Protein AF-A0A7Y6GIK3-F1 (afdb_monomer)

Mean predicted aligned error: 15.33 Å

Solvent-accessible surface area (backbone atoms only — not comparable to full-atom values): 17879 Å² total; per-residue (Å²): 143,80,85,82,78,78,70,74,62,80,59,57,52,50,46,54,11,21,39,30,38,6,26,45,79,51,53,82,62,44,78,74,44,52,81,77,44,61,48,72,55,52,36,54,55,32,51,54,52,36,60,54,47,66,47,48,61,58,54,26,52,76,68,73,65,64,42,72,70,56,53,22,52,40,32,23,52,43,33,30,31,47,52,55,33,51,57,30,43,68,67,43,47,66,59,45,51,72,74,43,51,68,59,53,54,52,51,50,52,50,50,52,50,52,48,56,57,53,58,68,71,48,80,80,68,88,66,80,78,69,72,88,85,70,49,70,66,55,52,53,48,48,55,50,49,48,36,71,67,36,68,66,52,35,50,65,53,46,53,57,52,54,48,48,52,55,47,53,52,51,26,53,50,49,37,51,49,34,33,74,75,56,31,64,23,44,29,52,34,52,27,42,39,45,25,16,51,14,35,37,45,39,40,66,40,90,46,73,75,62,24,46,58,22,51,52,43,28,52,37,20,54,50,30,48,67,50,52,51,57,52,52,48,65,61,46,46,57,78,93,48,39,67,63,52,50,51,67,64,43,40,60,57,54,26,42,51,5,51,50,33,37,57,39,34,53,45,34,73,75,76,39,67,42,60,28,31,46,54,50,15,54,51,36,39,51,49,30,64,60,45,44,75,70,38,31,47,69,54,51,53,51,43,38,51,53,32,52,60,59,69,71,52,77,83,86,71,77,78,75,72,79,76,89,73,85,88,88,81,90,134

pLDDT: mean 72.01, std 15.36, range [34.97, 92.88]

Radius of gyration: 26.83 Å; Cα contacts (8 Å, |Δi|>4): 258; chains: 1; bounding box: 87×70×63 Å

Structure (mmCIF, N/CA/C/O backbone):
data_AF-A0A7Y6GIK3-F1
#
_entry.id   AF-A0A7Y6GIK3-F1
#
loop_
_atom_site.group_PDB
_atom_site.id
_atom_site.type_symbol
_atom_site.label_atom_id
_atom_site.label_alt_id
_atom_site.label_comp_id
_atom_site.label_asym_id
_atom_site.label_entity_id
_atom_site.label_seq_id
_atom_site.pdbx_PDB_ins_code
_atom_site.Cartn_x
_atom_site.Cartn_y
_atom_site.Cartn_z
_atom_site.occupancy
_atom_site.B_iso_or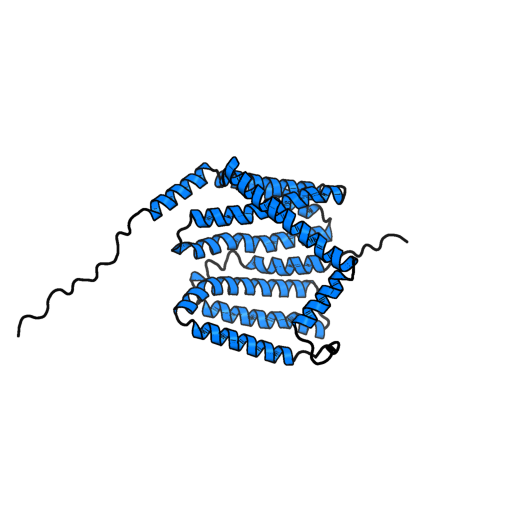_equiv
_atom_site.auth_seq_id
_atom_site.auth_comp_id
_atom_site.auth_asym_id
_atom_site.auth_atom_id
_atom_site.pdbx_PDB_model_num
ATOM 1 N N . MET A 1 1 ? 33.227 15.508 -19.101 1.00 40.00 1 MET A N 1
ATOM 2 C CA . MET A 1 1 ? 32.051 14.838 -19.698 1.00 40.00 1 MET A CA 1
ATOM 3 C C . MET A 1 1 ? 31.133 14.416 -18.569 1.00 40.00 1 MET A C 1
ATOM 5 O O . MET A 1 1 ? 31.248 13.326 -18.029 1.00 40.00 1 MET A O 1
ATOM 9 N N . THR A 1 2 ? 30.338 15.377 -18.123 1.00 35.78 2 THR A N 1
ATOM 10 C CA . THR A 1 2 ? 29.383 15.296 -17.020 1.00 35.78 2 THR A CA 1
ATOM 11 C C . THR A 1 2 ? 27.985 14.997 -17.558 1.00 35.78 2 THR A C 1
ATOM 13 O O . THR A 1 2 ? 27.677 15.325 -18.698 1.00 35.78 2 THR A O 1
ATOM 16 N N . SER A 1 3 ? 27.168 14.411 -16.679 1.00 38.22 3 SER A N 1
ATOM 17 C CA . SER A 1 3 ? 25.712 14.228 -16.750 1.00 38.22 3 SER A CA 1
ATOM 18 C C . SER A 1 3 ? 25.155 13.282 -17.817 1.00 38.22 3 SER A C 1
ATOM 20 O O . SER A 1 3 ? 24.510 13.715 -18.762 1.00 38.22 3 SER A O 1
ATOM 22 N N . ASP A 1 4 ? 25.264 11.981 -17.549 1.00 34.97 4 ASP A N 1
ATOM 23 C CA . ASP A 1 4 ? 24.287 10.996 -18.026 1.00 34.97 4 ASP A CA 1
ATOM 24 C C . ASP A 1 4 ? 23.709 10.249 -16.812 1.00 34.97 4 ASP A C 1
ATOM 26 O O . ASP A 1 4 ? 23.920 9.057 -16.576 1.00 34.97 4 ASP A O 1
ATOM 30 N N . ILE A 1 5 ? 23.021 11.004 -15.946 1.00 39.03 5 ILE A N 1
ATOM 31 C CA . ILE A 1 5 ? 22.122 10.406 -14.957 1.00 39.03 5 ILE A CA 1
ATOM 32 C C . ILE A 1 5 ? 20.955 9.866 -15.774 1.00 39.03 5 ILE A C 1
ATOM 34 O O . ILE A 1 5 ? 20.050 10.614 -16.145 1.00 39.03 5 ILE A O 1
ATOM 38 N N . ARG A 1 6 ? 21.029 8.570 -16.096 1.00 40.28 6 ARG A N 1
ATOM 39 C CA . ARG A 1 6 ? 19.961 7.778 -16.706 1.00 40.28 6 ARG A CA 1
ATOM 40 C C . ARG A 1 6 ? 18.648 8.088 -15.990 1.00 40.28 6 ARG A C 1
ATOM 42 O O . ARG A 1 6 ? 18.378 7.567 -14.909 1.00 40.28 6 ARG A O 1
ATOM 49 N N . LYS A 1 7 ? 17.844 8.962 -16.599 1.00 42.00 7 LYS A N 1
ATOM 50 C CA . LYS A 1 7 ? 16.431 9.128 -16.272 1.00 42.00 7 LYS A CA 1
ATOM 51 C C . LYS A 1 7 ? 15.829 7.726 -16.337 1.00 42.00 7 LYS A C 1
ATOM 53 O O . LYS A 1 7 ? 16.052 7.028 -17.328 1.00 42.00 7 LYS A O 1
ATOM 58 N N . LEU A 1 8 ? 15.112 7.292 -15.295 1.00 45.84 8 LEU A N 1
ATOM 59 C CA . LEU A 1 8 ? 14.277 6.096 -15.418 1.00 45.84 8 LEU A CA 1
ATOM 60 C C . LEU A 1 8 ? 13.460 6.242 -16.714 1.00 45.84 8 LEU A C 1
ATOM 62 O O . LEU A 1 8 ? 12.991 7.358 -16.975 1.00 45.84 8 LEU A O 1
ATOM 66 N N . PRO A 1 9 ? 13.311 5.183 -17.534 1.00 49.47 9 PRO A N 1
ATOM 67 C CA . PRO A 1 9 ? 12.565 5.274 -18.782 1.00 49.47 9 PRO A CA 1
ATOM 68 C C . PRO A 1 9 ? 11.228 5.954 -18.502 1.00 49.47 9 PRO A C 1
ATOM 70 O O . PRO A 1 9 ? 10.478 5.507 -17.635 1.00 49.47 9 PRO A O 1
ATOM 73 N N . THR A 1 10 ? 10.931 7.051 -19.198 1.00 53.59 10 THR A N 1
ATOM 74 C CA . THR A 1 10 ? 9.731 7.881 -18.978 1.00 53.59 10 THR A CA 1
ATOM 75 C C . THR A 1 10 ? 8.422 7.084 -19.078 1.00 53.59 10 THR A C 1
ATOM 77 O O . THR A 1 10 ? 7.385 7.523 -18.583 1.00 53.59 10 THR A O 1
ATOM 80 N N . GLY A 1 11 ? 8.468 5.880 -19.660 1.00 47.22 11 GLY A N 1
ATOM 81 C CA . GLY A 1 11 ? 7.372 4.915 -19.692 1.00 47.22 11 GLY A CA 1
ATOM 82 C C . GLY A 1 11 ? 7.119 4.148 -18.387 1.00 47.22 11 GLY A C 1
ATOM 83 O O . GLY A 1 11 ? 5.990 3.724 -18.175 1.00 47.22 11 GLY A O 1
ATOM 84 N N . PHE A 1 12 ? 8.099 3.999 -17.486 1.00 47.97 12 PHE A N 1
ATOM 85 C CA . PHE A 1 12 ? 7.954 3.183 -16.269 1.00 47.97 12 PHE A CA 1
ATOM 86 C C . PHE A 1 12 ? 6.897 3.759 -15.313 1.00 47.97 12 PHE A C 1
ATOM 88 O O . PHE A 1 12 ? 6.013 3.040 -14.856 1.00 47.97 12 PHE A O 1
ATOM 95 N N . GLY A 1 13 ? 6.917 5.079 -15.093 1.00 45.25 13 GLY A N 1
ATOM 96 C CA . GLY A 1 13 ? 5.906 5.763 -14.276 1.00 45.25 13 GLY A CA 1
ATOM 97 C C . GLY A 1 13 ? 4.504 5.748 -14.899 1.00 45.25 13 GLY A C 1
ATOM 98 O O . GLY A 1 13 ? 3.517 5.665 -14.176 1.00 45.25 13 GLY A O 1
ATOM 99 N N . ARG A 1 14 ? 4.411 5.768 -16.238 1.00 50.25 14 ARG A N 1
ATOM 100 C CA . ARG A 1 14 ? 3.140 5.689 -16.986 1.00 50.25 14 ARG A CA 1
ATOM 101 C C . ARG A 1 14 ? 2.554 4.274 -17.005 1.00 50.25 14 ARG A C 1
ATOM 103 O O . ARG A 1 14 ? 1.340 4.115 -16.978 1.00 50.25 14 ARG A O 1
ATOM 110 N N . LEU A 1 15 ? 3.409 3.251 -17.025 1.00 46.72 15 LEU A N 1
ATOM 111 C CA . LEU A 1 15 ? 3.008 1.847 -16.936 1.00 46.72 15 LEU A CA 1
ATOM 112 C C . LEU A 1 15 ? 2.504 1.510 -15.527 1.00 46.72 15 LEU A C 1
ATOM 114 O O . LEU A 1 15 ? 1.451 0.894 -15.382 1.00 46.72 15 LEU A O 1
ATOM 118 N N . TRP A 1 16 ? 3.214 1.984 -14.496 1.00 42.94 16 TRP A N 1
ATOM 119 C CA . TRP A 1 16 ? 2.799 1.825 -13.103 1.00 42.94 16 TRP A CA 1
ATOM 120 C C . TRP A 1 16 ? 1.480 2.554 -12.821 1.00 42.94 16 TRP A C 1
ATOM 122 O O . TRP A 1 16 ? 0.573 1.984 -12.213 1.00 42.94 16 TRP A O 1
ATOM 132 N N . SER A 1 17 ? 1.323 3.790 -13.317 1.00 41.50 17 SER A N 1
ATOM 133 C CA . SER A 1 17 ? 0.068 4.525 -13.164 1.00 41.50 17 SER A CA 1
ATOM 134 C C . SER A 1 17 ? -1.086 3.844 -13.887 1.00 41.50 17 SER A C 1
ATOM 136 O O . SER A 1 17 ? -2.141 3.711 -13.291 1.00 41.50 17 SER A O 1
ATOM 138 N N . ALA A 1 18 ? -0.895 3.311 -15.092 1.00 45.25 18 ALA A N 1
ATOM 139 C CA . ALA A 1 18 ? -1.944 2.599 -15.814 1.00 45.25 18 ALA A CA 1
ATOM 140 C C . ALA A 1 18 ? -2.366 1.265 -15.177 1.00 45.25 18 ALA A C 1
ATOM 142 O O . ALA A 1 18 ? -3.562 0.976 -15.094 1.00 45.25 18 ALA A O 1
ATOM 143 N N . GLN A 1 19 ? -1.404 0.495 -14.655 1.00 39.69 19 GLN A N 1
ATOM 144 C CA . GLN A 1 19 ? -1.691 -0.689 -13.839 1.00 39.69 19 GLN A CA 1
ATOM 145 C C . GLN A 1 19 ? -2.498 -0.314 -12.594 1.00 39.69 19 GLN A C 1
ATOM 147 O O . GLN A 1 19 ? -3.348 -1.078 -12.150 1.00 39.69 19 GLN A O 1
ATOM 152 N N . THR A 1 20 ? -2.262 0.878 -12.051 1.00 41.34 20 THR A N 1
ATOM 153 C CA . THR A 1 20 ? -2.999 1.337 -10.885 1.00 41.34 20 THR A CA 1
ATOM 154 C C . THR A 1 20 ? -4.373 1.872 -11.295 1.00 41.34 20 THR A C 1
ATOM 156 O O . THR A 1 20 ? -5.327 1.413 -10.694 1.00 41.34 20 THR A O 1
ATOM 159 N N . ILE A 1 21 ? -4.529 2.720 -12.334 1.00 38.97 21 ILE A N 1
ATOM 160 C CA . ILE A 1 21 ? -5.816 3.240 -12.889 1.00 38.97 21 ILE A CA 1
ATOM 161 C C . ILE A 1 21 ? -6.784 2.100 -13.164 1.00 38.97 21 ILE A C 1
ATOM 163 O O . ILE A 1 21 ? -7.978 2.260 -13.002 1.00 38.97 21 ILE A O 1
ATOM 167 N N . SER A 1 22 ? -6.276 0.925 -13.508 1.00 40.28 22 SER A N 1
ATOM 168 C CA . SER A 1 22 ? -7.041 -0.317 -13.558 1.00 40.28 22 SER A CA 1
ATOM 169 C C . SER A 1 22 ? -8.037 -0.494 -12.423 1.00 40.28 22 SER A C 1
ATOM 171 O O . SER A 1 22 ? -9.210 -0.780 -12.634 1.00 40.28 22 SER A O 1
ATOM 173 N N . SER A 1 23 ? -7.568 -0.186 -11.216 1.00 39.22 23 SER A N 1
ATOM 174 C CA . SER A 1 23 ? -8.352 -0.295 -9.997 1.00 39.22 23 SER A CA 1
ATOM 175 C C . SER A 1 23 ? -9.388 0.829 -9.781 1.00 39.22 23 SER A C 1
ATOM 177 O O . SER A 1 23 ? -9.979 0.951 -8.715 1.00 39.22 23 SER A O 1
ATOM 179 N N . LEU A 1 24 ? -9.567 1.735 -10.751 1.00 37.28 24 LEU A N 1
ATOM 180 C CA . LEU A 1 24 ? -10.406 2.945 -10.669 1.00 37.28 24 LEU A CA 1
ATOM 181 C C . LEU A 1 24 ? -11.839 2.676 -11.162 1.00 37.28 24 LEU A C 1
ATOM 183 O O . LEU A 1 24 ? -12.772 3.341 -10.719 1.00 37.28 24 LEU A O 1
ATOM 187 N N . GLY A 1 25 ? -12.050 1.668 -12.020 1.00 42.50 25 GLY A N 1
ATOM 188 C CA . GLY A 1 25 ? -13.402 1.226 -12.411 1.00 42.50 25 GLY A CA 1
ATOM 189 C C . GLY A 1 25 ? -14.116 0.370 -11.347 1.00 42.50 25 GLY A C 1
ATOM 190 O O . GLY A 1 25 ? -15.249 -0.070 -11.548 1.00 42.50 25 GLY A O 1
ATOM 191 N N . ASP A 1 26 ? -13.472 0.165 -10.199 1.00 47.34 26 ASP A N 1
ATOM 192 C CA . ASP A 1 26 ? -13.786 -0.885 -9.233 1.00 47.34 26 ASP A CA 1
ATOM 193 C C . ASP A 1 26 ? -14.662 -0.462 -8.043 1.00 47.34 26 ASP A C 1
ATOM 195 O O . ASP A 1 26 ? -15.172 -1.311 -7.313 1.00 47.34 26 ASP A O 1
ATOM 199 N N . GLY A 1 27 ? -14.884 0.839 -7.837 1.00 40.50 27 GLY A N 1
ATOM 200 C CA . GLY A 1 27 ? -15.352 1.333 -6.534 1.00 40.50 27 GLY A CA 1
ATOM 201 C C . GLY A 1 27 ? -16.817 1.648 -6.358 1.00 40.50 27 GLY A C 1
ATOM 202 O O . GLY A 1 27 ? -17.289 1.688 -5.231 1.00 40.50 27 GLY A O 1
ATOM 203 N N . VAL A 1 28 ? -17.552 1.937 -7.426 1.00 42.00 28 VAL A N 1
ATOM 204 C CA . VAL A 1 28 ? -18.882 2.556 -7.261 1.00 42.00 28 VAL A CA 1
ATOM 205 C C . VAL A 1 28 ? -20.001 1.658 -7.773 1.00 42.00 28 VAL A C 1
ATOM 207 O O . VAL A 1 28 ? -21.104 1.683 -7.237 1.00 42.00 28 VAL A O 1
ATOM 210 N N . THR A 1 29 ? -19.710 0.774 -8.724 1.00 38.69 29 THR A N 1
ATOM 211 C CA . THR A 1 29 ? -20.716 -0.123 -9.307 1.00 38.69 29 THR A CA 1
ATOM 212 C C . THR A 1 29 ? -20.703 -1.515 -8.662 1.00 38.69 29 THR A C 1
ATOM 214 O O . THR A 1 29 ? -21.745 -2.148 -8.545 1.00 38.69 29 THR A O 1
ATOM 217 N N . HIS A 1 30 ? -19.564 -2.009 -8.168 1.00 42.94 30 HIS A N 1
ATOM 218 C CA . HIS A 1 30 ? -19.399 -3.451 -7.939 1.00 42.94 30 HIS A CA 1
ATOM 219 C C . HIS A 1 30 ? -19.752 -3.960 -6.536 1.00 42.94 30 HIS A C 1
ATOM 221 O O . HIS A 1 30 ? -20.361 -5.021 -6.442 1.00 42.94 30 HIS A O 1
ATOM 227 N N . ALA A 1 31 ? -19.516 -3.215 -5.451 1.00 39.84 31 ALA A N 1
ATOM 228 C CA . ALA A 1 31 ? -19.944 -3.675 -4.118 1.00 39.84 31 ALA A CA 1
ATOM 229 C C . ALA A 1 31 ? -21.472 -3.754 -3.947 1.00 39.84 31 ALA A C 1
ATOM 231 O O . ALA A 1 31 ? -21.948 -4.538 -3.133 1.00 39.84 31 ALA A O 1
ATOM 232 N N . ALA A 1 32 ? -22.245 -2.990 -4.729 1.00 43.38 32 ALA A N 1
ATOM 233 C CA . ALA A 1 32 ? -23.708 -3.049 -4.716 1.00 43.38 32 ALA A CA 1
ATOM 234 C C . ALA A 1 32 ? -24.293 -4.062 -5.725 1.00 43.38 32 ALA A C 1
ATOM 236 O O . ALA A 1 32 ? -25.386 -4.583 -5.494 1.00 43.38 32 ALA A O 1
ATOM 237 N N . LEU A 1 33 ? -23.589 -4.361 -6.831 1.00 45.75 33 LEU A N 1
ATOM 238 C CA . LEU A 1 33 ? -24.014 -5.379 -7.806 1.00 45.75 33 LEU A CA 1
ATOM 239 C C . LEU A 1 33 ? -23.563 -6.802 -7.447 1.00 45.75 33 LEU A C 1
ATOM 241 O O . LEU A 1 33 ? -24.302 -7.741 -7.735 1.00 45.75 33 LEU A O 1
ATOM 245 N N . VAL A 1 34 ? -22.412 -6.987 -6.787 1.00 46.03 34 VAL A N 1
ATOM 246 C CA . VAL A 1 34 ? -21.901 -8.320 -6.407 1.00 46.03 34 VAL A CA 1
ATOM 247 C C . VAL A 1 34 ? -22.813 -9.018 -5.396 1.00 46.03 34 VAL A C 1
ATOM 249 O O . VAL A 1 34 ? -22.955 -10.235 -5.462 1.00 46.03 34 VAL A O 1
ATOM 252 N N . ASP A 1 35 ? -23.527 -8.274 -4.547 1.00 52.34 35 ASP A N 1
ATOM 253 C CA . ASP A 1 35 ? -24.550 -8.854 -3.663 1.00 52.34 35 ASP A CA 1
ATOM 254 C C . ASP A 1 35 ? -25.764 -9.419 -4.432 1.00 52.34 35 ASP A C 1
ATOM 256 O O . ASP A 1 35 ? -26.508 -10.238 -3.895 1.00 52.34 35 ASP A O 1
ATOM 260 N N . ARG A 1 36 ? -25.961 -9.022 -5.699 1.00 53.81 36 ARG A N 1
ATOM 261 C CA . ARG A 1 36 ? -27.040 -9.515 -6.577 1.00 53.81 36 ARG A CA 1
ATOM 262 C C . ARG A 1 36 ? -26.572 -10.560 -7.588 1.00 53.81 36 ARG A C 1
ATOM 264 O O . ARG A 1 36 ? -27.406 -11.153 -8.271 1.00 53.81 36 ARG A O 1
ATOM 271 N N . TRP A 1 37 ? -25.265 -10.749 -7.741 1.00 62.00 37 TRP A N 1
ATOM 272 C CA . TRP A 1 37 ? -24.681 -11.618 -8.756 1.00 62.00 37 TRP A CA 1
ATOM 273 C C . TRP A 1 37 ? -24.162 -12.914 -8.145 1.00 62.00 37 TRP A C 1
ATOM 275 O O . TRP A 1 37 ? -23.680 -12.963 -7.016 1.00 62.00 37 TRP A O 1
ATOM 285 N N . ASP A 1 38 ? -24.251 -13.990 -8.919 1.00 74.62 38 ASP A N 1
ATOM 286 C CA . ASP A 1 38 ? -23.681 -15.272 -8.527 1.00 74.62 38 ASP A CA 1
ATOM 287 C C . ASP A 1 38 ? -22.150 -15.141 -8.472 1.00 74.62 38 ASP A C 1
ATOM 289 O O . ASP A 1 38 ? -21.487 -14.952 -9.494 1.00 74.62 38 ASP A O 1
ATOM 293 N N . ARG A 1 39 ? -21.593 -15.231 -7.260 1.00 71.75 39 ARG A N 1
ATOM 294 C CA . ARG A 1 39 ? -20.163 -15.040 -6.960 1.00 71.75 39 ARG A CA 1
ATOM 295 C C . ARG A 1 39 ? -19.281 -15.955 -7.807 1.00 71.75 39 ARG A C 1
ATOM 297 O O . ARG A 1 39 ? -18.258 -15.515 -8.328 1.00 71.75 39 ARG A O 1
ATOM 304 N N . ARG A 1 40 ? -19.723 -17.202 -8.022 1.00 74.38 40 ARG A N 1
ATOM 305 C CA . ARG A 1 40 ? -19.027 -18.169 -8.878 1.00 74.38 40 ARG A CA 1
ATOM 306 C C . ARG A 1 40 ? -19.013 -17.695 -10.326 1.00 74.38 40 ARG A C 1
ATOM 308 O O . ARG A 1 40 ? -18.001 -17.864 -11.004 1.00 74.38 40 ARG A O 1
ATOM 315 N N . ARG A 1 41 ? -20.112 -17.089 -10.796 1.00 77.88 41 ARG A N 1
ATOM 316 C CA . ARG A 1 41 ? -20.209 -16.550 -12.158 1.00 77.88 41 ARG A CA 1
ATOM 317 C C . ARG A 1 41 ? -19.293 -15.364 -12.384 1.00 77.88 41 ARG A C 1
ATOM 319 O O . ARG A 1 41 ? -18.569 -15.338 -13.374 1.00 77.88 41 ARG A O 1
ATOM 326 N N . THR A 1 42 ? -19.275 -14.438 -11.436 1.00 75.06 42 THR A N 1
ATOM 327 C CA . THR A 1 42 ? -18.387 -13.276 -11.480 1.00 75.06 42 THR A CA 1
ATOM 328 C C . THR A 1 42 ? -16.923 -13.702 -11.580 1.00 75.06 42 THR A C 1
ATOM 330 O O . THR A 1 42 ? -16.205 -13.184 -12.432 1.00 75.06 42 THR A O 1
ATOM 333 N N . MET A 1 43 ? -16.489 -14.690 -10.789 1.00 74.81 43 MET A N 1
ATOM 334 C CA . MET A 1 43 ? -15.103 -15.172 -10.816 1.00 74.81 43 MET A CA 1
ATOM 335 C C . MET A 1 43 ? -14.700 -15.745 -12.184 1.00 74.81 43 MET A C 1
ATOM 337 O O . MET A 1 43 ? -13.675 -15.331 -12.721 1.00 74.81 43 MET A O 1
ATOM 341 N N . TRP A 1 44 ? -15.494 -16.645 -12.786 1.00 83.50 44 TRP A N 1
ATOM 342 C CA . TRP A 1 44 ? -15.092 -17.279 -14.055 1.00 83.50 44 TRP A CA 1
ATOM 343 C C . TRP A 1 44 ? -15.166 -16.332 -15.259 1.00 83.50 44 TRP A C 1
ATOM 345 O O . TRP A 1 44 ? -14.281 -16.377 -16.110 1.00 83.50 44 TRP A O 1
ATOM 355 N N . VAL A 1 45 ? -16.179 -15.456 -15.331 1.00 82.62 45 VAL A N 1
ATOM 356 C CA . VAL A 1 45 ? -16.304 -14.472 -16.427 1.00 82.62 45 VAL A CA 1
ATOM 357 C C . VAL A 1 45 ? -15.119 -13.517 -16.406 1.00 82.62 45 VAL A C 1
ATOM 359 O O . VAL A 1 45 ? -14.526 -13.213 -17.441 1.00 82.62 45 VAL A O 1
ATOM 362 N N . THR A 1 46 ? -14.759 -13.069 -15.207 1.00 81.44 46 THR A N 1
ATOM 363 C CA . THR A 1 46 ? -13.673 -12.118 -15.024 1.00 81.44 46 THR A CA 1
ATOM 364 C C . THR A 1 46 ? -12.327 -12.732 -15.380 1.00 81.44 46 THR A C 1
ATOM 366 O O . THR A 1 46 ? -11.538 -12.113 -16.092 1.00 81.44 46 THR A O 1
ATOM 369 N N . ASP A 1 47 ? -12.063 -13.959 -14.937 1.00 85.88 47 ASP A N 1
ATOM 370 C CA . ASP A 1 47 ? -10.788 -14.610 -15.223 1.00 85.88 47 ASP A CA 1
ATOM 371 C C . ASP A 1 47 ? -10.645 -14.972 -16.712 1.00 85.88 47 ASP A C 1
ATOM 373 O O . ASP A 1 47 ? -9.580 -14.780 -17.300 1.00 85.88 47 ASP A O 1
ATOM 377 N N . ALA A 1 48 ? -11.746 -15.353 -17.373 1.00 88.44 48 ALA A N 1
ATOM 378 C CA . ALA A 1 48 ? -11.779 -15.539 -18.824 1.00 88.44 48 ALA A CA 1
ATOM 379 C C . ALA A 1 48 ? -11.469 -14.235 -19.584 1.00 88.44 48 ALA A C 1
ATOM 381 O O . ALA A 1 48 ? -10.663 -14.235 -20.516 1.00 88.44 48 ALA A O 1
ATOM 382 N N . ALA A 1 49 ? -12.052 -13.106 -19.167 1.00 85.25 49 ALA A N 1
ATOM 383 C CA . ALA A 1 49 ? -11.750 -11.803 -19.757 1.00 85.25 49 ALA A CA 1
ATOM 384 C C . ALA A 1 49 ? -10.274 -11.414 -19.556 1.00 85.25 49 ALA A C 1
ATOM 386 O O . ALA A 1 49 ? -9.623 -10.936 -20.486 1.00 85.25 49 ALA A O 1
ATOM 387 N N . ARG A 1 50 ? -9.712 -11.673 -18.369 1.00 84.19 50 ARG A N 1
ATOM 388 C CA . ARG A 1 50 ? -8.296 -11.411 -18.066 1.00 84.19 50 ARG A CA 1
ATOM 389 C C . ARG A 1 50 ? -7.357 -12.263 -18.912 1.00 84.19 50 ARG A C 1
ATOM 391 O O . ARG A 1 50 ? -6.366 -11.737 -19.415 1.00 84.19 50 ARG A O 1
ATOM 398 N N . ALA A 1 51 ? -7.684 -13.534 -19.129 1.00 84.56 51 ALA A N 1
ATOM 399 C CA . ALA A 1 51 ? -6.908 -14.407 -20.004 1.00 84.56 51 ALA A CA 1
ATOM 400 C C . ALA A 1 51 ? -6.813 -13.842 -21.434 1.00 84.56 51 ALA A C 1
ATOM 402 O O . ALA A 1 51 ? -5.728 -13.811 -22.014 1.00 84.56 51 ALA A O 1
ATOM 403 N N . VAL A 1 52 ? -7.919 -13.315 -21.973 1.00 89.94 52 VAL A N 1
ATOM 404 C CA . VAL A 1 52 ? -7.934 -12.651 -23.289 1.00 89.94 52 VAL A CA 1
ATOM 405 C C . VAL A 1 52 ? -7.089 -11.375 -23.276 1.00 89.94 52 VAL A C 1
ATOM 407 O O . VAL A 1 52 ? -6.267 -11.172 -24.168 1.00 89.94 52 VAL A O 1
ATOM 410 N N . LEU A 1 53 ? -7.242 -10.535 -22.249 1.00 85.81 53 LEU A N 1
ATOM 411 C CA . LEU A 1 53 ? -6.508 -9.274 -22.112 1.00 85.81 53 LEU A CA 1
ATOM 412 C C . LEU A 1 53 ? -4.986 -9.475 -22.053 1.00 85.81 53 LEU A C 1
ATOM 414 O O . LEU A 1 53 ? -4.255 -8.697 -22.663 1.00 85.81 53 LEU A O 1
ATOM 418 N N . ILE A 1 54 ? -4.502 -10.532 -21.390 1.00 87.44 54 ILE A N 1
ATOM 419 C CA . ILE A 1 54 ? -3.068 -10.883 -21.343 1.00 87.44 54 ILE A CA 1
ATOM 420 C C . ILE A 1 54 ? -2.512 -11.206 -22.741 1.00 87.44 54 ILE A C 1
ATOM 422 O O . ILE A 1 54 ? -1.338 -10.949 -23.006 1.00 87.44 54 ILE A O 1
ATOM 426 N N . GLY A 1 55 ? -3.336 -11.727 -23.656 1.00 88.06 55 GLY A N 1
ATOM 427 C CA . GLY A 1 55 ? -2.925 -12.026 -25.031 1.00 88.06 55 GLY A CA 1
ATOM 428 C C . GLY A 1 55 ? -2.761 -10.790 -25.925 1.00 88.06 55 GLY A C 1
ATOM 429 O O . GLY A 1 55 ? -2.011 -10.836 -26.901 1.00 88.06 55 GLY A O 1
ATOM 430 N N . ILE A 1 56 ? -3.414 -9.670 -25.591 1.00 89.31 56 ILE A N 1
ATOM 431 C CA . ILE A 1 56 ? -3.448 -8.462 -26.433 1.00 89.31 56 ILE A CA 1
ATOM 432 C C . ILE A 1 56 ? -2.053 -7.837 -26.626 1.00 89.31 56 ILE A C 1
ATOM 434 O O . ILE A 1 56 ? -1.699 -7.568 -27.775 1.00 89.31 56 ILE A O 1
ATOM 438 N N . PRO A 1 57 ? -1.215 -7.637 -25.585 1.00 87.38 57 PRO A N 1
ATOM 439 C CA . PRO A 1 57 ? 0.141 -7.120 -25.765 1.00 87.38 57 PRO A CA 1
ATOM 440 C C . PRO A 1 57 ? 1.020 -8.023 -26.631 1.00 87.38 57 PRO A C 1
ATOM 442 O O . PRO A 1 57 ? 1.792 -7.520 -27.440 1.00 87.38 57 PRO A O 1
ATOM 445 N N . ALA A 1 58 ? 0.890 -9.346 -26.489 1.00 85.00 58 ALA A N 1
ATOM 446 C CA . ALA A 1 58 ? 1.658 -10.303 -27.279 1.00 85.00 58 ALA A CA 1
ATOM 447 C C . ALA A 1 58 ? 1.275 -10.233 -28.767 1.00 85.00 58 ALA A C 1
ATOM 449 O O . ALA A 1 58 ? 2.151 -10.142 -29.623 1.00 85.00 58 ALA A O 1
ATOM 450 N N . ALA A 1 59 ? -0.025 -10.187 -29.077 1.00 88.88 59 ALA A N 1
ATOM 451 C CA . ALA A 1 59 ? -0.505 -10.012 -30.446 1.00 88.88 59 ALA A CA 1
ATOM 452 C C . ALA A 1 59 ? -0.087 -8.653 -31.034 1.00 88.88 59 ALA A C 1
ATOM 454 O O . ALA A 1 59 ? 0.380 -8.580 -32.168 1.00 88.88 59 ALA A O 1
ATOM 455 N N . ALA A 1 60 ? -0.192 -7.580 -30.249 1.00 88.62 60 ALA A N 1
ATOM 456 C CA . ALA A 1 60 ? 0.208 -6.241 -30.669 1.00 88.62 60 ALA A CA 1
ATOM 457 C C . ALA A 1 60 ? 1.717 -6.107 -30.913 1.00 88.62 60 ALA A C 1
ATOM 459 O O . ALA A 1 60 ? 2.118 -5.347 -31.790 1.00 88.62 60 ALA A O 1
ATOM 460 N N . ALA A 1 61 ? 2.540 -6.853 -30.170 1.00 85.94 61 ALA A N 1
ATOM 461 C CA . ALA A 1 61 ? 3.978 -6.935 -30.403 1.00 85.94 61 ALA A CA 1
ATOM 462 C C . ALA A 1 61 ? 4.305 -7.635 -31.731 1.00 85.94 61 ALA A C 1
ATOM 464 O O . ALA A 1 61 ? 5.174 -7.172 -32.459 1.00 85.94 61 ALA A O 1
ATOM 465 N N . VAL A 1 62 ? 3.590 -8.713 -32.075 1.00 91.06 62 VAL A N 1
ATOM 466 C CA . VAL A 1 62 ? 3.773 -9.424 -33.356 1.00 91.06 62 VAL A CA 1
ATOM 467 C C . VAL A 1 62 ? 3.323 -8.571 -34.547 1.00 91.06 62 VAL A C 1
ATOM 469 O O . VAL A 1 62 ? 3.930 -8.633 -35.611 1.00 91.06 62 VAL A O 1
ATOM 472 N N . LEU A 1 63 ? 2.275 -7.768 -34.366 1.00 92.88 63 LEU A N 1
ATOM 473 C CA . LEU A 1 63 ? 1.723 -6.878 -35.392 1.00 92.88 63 LEU A CA 1
ATOM 474 C C . LEU A 1 63 ? 2.425 -5.508 -35.465 1.00 92.88 63 LEU A C 1
ATOM 476 O O . LEU A 1 63 ? 1.992 -4.659 -36.237 1.00 92.88 63 LEU A O 1
ATOM 480 N N . ASP A 1 64 ? 3.466 -5.284 -34.655 1.00 84.88 64 ASP A N 1
ATOM 481 C CA . ASP A 1 64 ? 4.233 -4.029 -34.554 1.00 84.88 64 ASP A CA 1
ATOM 482 C C . ASP A 1 64 ? 3.376 -2.771 -34.272 1.00 84.88 64 ASP A C 1
ATOM 484 O O . ASP A 1 64 ? 3.701 -1.646 -34.643 1.00 84.88 64 ASP A O 1
ATOM 488 N N . ILE A 1 65 ? 2.252 -2.961 -33.573 1.00 88.38 65 ILE A N 1
ATOM 489 C CA . ILE A 1 65 ? 1.330 -1.898 -33.122 1.00 88.38 65 ILE A CA 1
ATOM 490 C C . ILE A 1 65 ? 1.402 -1.684 -31.603 1.00 88.38 65 ILE A C 1
ATOM 492 O O . ILE A 1 65 ? 0.520 -1.068 -30.992 1.00 88.38 65 ILE A O 1
ATOM 496 N N . LEU A 1 66 ? 2.440 -2.226 -30.963 1.00 83.25 66 LEU A N 1
ATOM 497 C CA . LEU A 1 66 ? 2.624 -2.139 -29.523 1.00 83.25 66 LEU A CA 1
ATOM 498 C C . LEU A 1 66 ? 2.899 -0.692 -29.111 1.00 83.25 66 LEU A C 1
ATOM 500 O O . LEU A 1 66 ? 3.873 -0.071 -29.528 1.00 83.25 66 LEU A O 1
ATOM 504 N N . SER A 1 67 ? 2.050 -0.155 -28.241 1.00 73.62 67 SER A N 1
ATOM 505 C CA . SER A 1 67 ? 2.154 1.230 -27.794 1.00 73.62 67 SER A CA 1
ATOM 506 C C . SER A 1 67 ? 1.961 1.349 -26.284 1.00 73.62 67 SER A C 1
ATOM 508 O O . SER A 1 67 ? 1.278 0.535 -25.659 1.00 73.62 67 SER A O 1
ATOM 510 N N . ILE A 1 68 ? 2.553 2.386 -25.680 1.00 67.38 68 ILE A N 1
ATOM 511 C CA . ILE A 1 68 ? 2.372 2.678 -24.248 1.00 67.38 68 ILE A CA 1
ATOM 512 C C . ILE A 1 68 ? 0.882 2.863 -23.892 1.00 67.38 68 ILE A C 1
ATOM 514 O O . ILE A 1 68 ? 0.470 2.302 -22.880 1.00 67.38 68 ILE A O 1
ATOM 518 N N . PRO A 1 69 ? 0.045 3.561 -24.694 1.00 70.62 69 PRO A N 1
ATOM 519 C CA . PRO A 1 69 ? -1.397 3.634 -24.447 1.00 70.62 69 PRO A CA 1
ATOM 520 C C . PRO A 1 69 ? -2.104 2.272 -24.464 1.00 70.62 69 PRO A C 1
ATOM 522 O O . PRO A 1 69 ? -2.970 2.035 -23.628 1.00 70.62 69 PRO A O 1
ATOM 525 N N . LEU A 1 70 ? -1.720 1.359 -25.364 1.00 74.06 70 LEU A N 1
ATOM 526 C CA . LEU A 1 70 ? -2.288 0.009 -25.413 1.00 74.06 70 LEU A CA 1
ATOM 527 C C . LEU A 1 70 ? -1.901 -0.810 -24.177 1.00 74.06 70 LEU A C 1
ATOM 529 O O . LEU A 1 70 ? -2.761 -1.423 -23.550 1.00 74.06 70 LEU A O 1
ATOM 533 N N . LEU A 1 71 ? -0.620 -0.788 -23.797 1.00 72.12 71 LEU A N 1
ATOM 534 C CA . LEU A 1 71 ? -0.137 -1.441 -22.577 1.00 72.12 71 LEU A CA 1
ATOM 535 C C . LEU A 1 71 ? -0.825 -0.875 -21.334 1.00 72.12 71 LEU A C 1
ATOM 537 O O . LEU A 1 71 ? -1.202 -1.628 -20.440 1.00 72.12 71 LEU A O 1
ATOM 541 N N . ALA A 1 72 ? -1.035 0.440 -21.310 1.00 61.81 72 ALA A N 1
ATOM 542 C CA . ALA A 1 72 ? -1.767 1.111 -20.256 1.00 61.81 72 ALA A CA 1
ATOM 543 C C . ALA A 1 72 ? -3.238 0.662 -20.191 1.00 61.81 72 ALA A C 1
ATOM 545 O O . ALA A 1 72 ? -3.722 0.340 -19.110 1.00 61.81 72 ALA A O 1
ATOM 546 N N . ALA A 1 73 ? -3.930 0.578 -21.331 1.00 69.12 73 ALA A N 1
ATOM 547 C CA . ALA A 1 73 ? -5.317 0.119 -21.407 1.00 69.12 73 ALA A CA 1
ATOM 548 C C . ALA A 1 73 ? -5.472 -1.361 -21.012 1.00 69.12 73 ALA A C 1
ATOM 550 O O . ALA A 1 73 ? -6.392 -1.715 -20.282 1.00 69.12 73 ALA A O 1
ATOM 551 N N . VAL A 1 74 ? -4.553 -2.235 -21.431 1.00 74.19 74 VAL A N 1
ATOM 552 C CA . VAL A 1 74 ? -4.566 -3.651 -21.029 1.00 74.19 74 VAL A CA 1
ATOM 553 C C . VAL A 1 74 ? -4.286 -3.795 -19.534 1.00 74.19 74 VAL A C 1
ATOM 555 O O . VAL A 1 74 ? -5.029 -4.486 -18.838 1.00 74.19 74 VAL A O 1
ATOM 558 N N . ALA A 1 75 ? -3.262 -3.110 -19.016 1.00 62.97 75 ALA A N 1
ATOM 559 C CA . ALA A 1 75 ? -2.980 -3.089 -17.584 1.00 62.97 75 ALA A CA 1
ATOM 560 C C . ALA A 1 75 ? -4.186 -2.555 -16.791 1.00 62.97 75 ALA A C 1
ATOM 562 O O . ALA A 1 75 ? -4.494 -3.101 -15.732 1.00 62.97 75 ALA A O 1
ATOM 563 N N . PHE A 1 76 ? -4.912 -1.572 -17.341 1.00 65.31 76 PHE A N 1
ATOM 564 C CA . PHE A 1 76 ? -6.164 -1.030 -16.805 1.00 65.31 76 PHE A CA 1
ATOM 565 C C . PHE A 1 76 ? -7.339 -2.029 -16.791 1.00 65.31 76 PHE A C 1
ATOM 567 O O . PHE A 1 76 ? -8.199 -2.003 -15.921 1.00 65.31 76 PHE A O 1
ATOM 574 N N . LEU A 1 77 ? -7.425 -2.933 -17.754 1.00 69.88 77 LEU A N 1
ATOM 575 C CA . LEU A 1 77 ? -8.524 -3.902 -17.765 1.00 69.88 77 LEU A CA 1
ATOM 576 C C . LEU A 1 77 ? -8.199 -5.137 -16.902 1.00 69.88 77 LEU A C 1
ATOM 578 O O . LEU A 1 77 ? -9.095 -5.773 -16.350 1.00 69.88 77 LEU A O 1
ATOM 582 N N . LEU A 1 78 ? -6.912 -5.462 -16.737 1.00 72.31 78 LEU A N 1
ATOM 583 C CA . LEU A 1 78 ? -6.459 -6.627 -15.968 1.00 72.31 78 LEU A CA 1
ATOM 584 C C . LEU A 1 78 ? -6.610 -6.494 -14.451 1.00 72.31 78 LEU A C 1
ATOM 586 O O . LEU A 1 78 ? -6.943 -7.478 -13.786 1.00 72.31 78 LEU A O 1
ATOM 590 N N . GLY A 1 79 ? -6.333 -5.316 -13.903 1.00 60.09 79 GLY A N 1
ATOM 591 C CA . GLY A 1 79 ? -6.528 -4.992 -12.487 1.00 60.09 79 GLY A CA 1
ATOM 592 C C . GLY A 1 79 ? -7.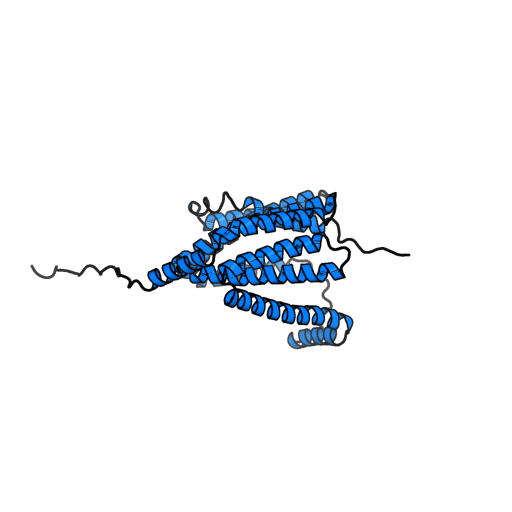998 -4.762 -12.133 1.00 60.09 79 GLY A C 1
ATOM 593 O O . GLY A 1 79 ? -8.396 -5.260 -11.086 1.00 60.09 79 GLY A O 1
ATOM 594 N N . LEU A 1 80 ? -8.812 -4.189 -13.036 1.00 65.25 80 LEU A N 1
ATOM 595 C CA . LEU A 1 80 ? -10.281 -4.162 -12.907 1.00 65.25 80 LEU A CA 1
ATOM 596 C C . LEU A 1 80 ? -10.833 -5.582 -12.700 1.00 65.25 80 LEU A C 1
ATOM 598 O O . LEU A 1 80 ? -11.566 -5.880 -11.759 1.00 65.25 80 LEU A O 1
ATOM 602 N N . GLY A 1 81 ? -10.407 -6.520 -13.551 1.00 64.62 81 GLY A N 1
ATOM 603 C CA . GLY A 1 81 ? -10.767 -7.921 -13.364 1.00 64.62 81 GLY A CA 1
ATOM 604 C C . GLY A 1 81 ? -10.182 -8.533 -12.080 1.00 64.62 81 GLY A C 1
ATOM 605 O O . GLY A 1 81 ? -10.822 -9.352 -11.427 1.00 64.62 81 GLY A O 1
ATOM 606 N N . GLY A 1 82 ? -8.973 -8.137 -11.679 1.00 67.94 82 GLY A N 1
ATOM 607 C CA . GLY A 1 82 ? -8.364 -8.604 -10.430 1.00 67.94 82 GLY A CA 1
ATOM 608 C C . GLY A 1 82 ? -9.219 -8.276 -9.205 1.00 67.94 82 GLY A C 1
ATOM 609 O O . GLY A 1 82 ? -9.462 -9.145 -8.372 1.00 67.94 82 GLY A O 1
ATOM 610 N N . LEU A 1 83 ? -9.763 -7.063 -9.135 1.00 60.97 83 LEU A N 1
ATOM 611 C CA . LEU A 1 83 ? -10.545 -6.625 -7.984 1.00 60.97 83 LEU A CA 1
ATOM 612 C C . LEU A 1 83 ? -11.924 -7.293 -7.898 1.00 60.97 83 LEU A C 1
ATOM 614 O O . LEU A 1 83 ? -12.355 -7.666 -6.800 1.00 60.97 83 LEU A O 1
ATOM 618 N N . LEU A 1 84 ? -12.607 -7.497 -9.033 1.00 63.72 84 LEU A N 1
ATOM 619 C CA . LEU A 1 84 ? -13.861 -8.265 -9.080 1.00 63.72 84 LEU A CA 1
ATOM 620 C C . LEU A 1 84 ? -13.657 -9.697 -8.599 1.00 63.72 84 LEU A C 1
ATOM 622 O O . LEU A 1 84 ? -14.475 -10.225 -7.840 1.00 63.72 84 LEU A O 1
ATOM 626 N N . PHE A 1 85 ? -12.548 -10.305 -9.018 1.00 70.12 85 PHE A N 1
ATOM 627 C CA . PHE A 1 85 ? -12.178 -11.638 -8.590 1.00 70.12 85 PHE A CA 1
ATOM 628 C C . PHE A 1 85 ? -11.857 -11.671 -7.093 1.00 70.12 85 PHE A C 1
ATOM 630 O O . PHE A 1 85 ? -12.447 -12.482 -6.390 1.00 70.12 85 PHE A O 1
ATOM 637 N N . ASP A 1 86 ? -11.010 -10.774 -6.581 1.00 63.34 86 ASP A N 1
ATOM 638 C CA . ASP A 1 86 ? -10.604 -10.751 -5.168 1.00 63.34 86 ASP A CA 1
ATOM 639 C C . ASP A 1 86 ? -11.786 -10.483 -4.225 1.00 63.34 86 ASP A C 1
ATOM 641 O O . ASP A 1 86 ? -11.922 -11.114 -3.170 1.00 63.34 86 ASP A O 1
ATOM 645 N N . THR A 1 87 ? -12.694 -9.586 -4.616 1.00 61.66 87 THR A N 1
ATOM 646 C CA . THR A 1 87 ? -13.909 -9.284 -3.845 1.00 61.66 87 THR A CA 1
ATOM 647 C C . THR A 1 87 ? -14.866 -10.478 -3.831 1.00 61.66 87 THR A C 1
ATOM 649 O O . THR A 1 87 ? -15.388 -10.844 -2.777 1.00 61.66 87 THR A O 1
ATOM 652 N N . ALA A 1 88 ? -15.070 -11.133 -4.979 1.00 65.12 88 ALA A N 1
ATOM 653 C CA . ALA A 1 88 ? -15.893 -12.338 -5.057 1.00 65.12 88 ALA A CA 1
ATOM 654 C C . ALA A 1 88 ? -15.243 -13.522 -4.320 1.00 65.12 88 ALA A C 1
ATOM 656 O O . ALA A 1 88 ? -15.931 -14.246 -3.603 1.00 65.12 88 ALA A O 1
ATOM 657 N N . ALA A 1 89 ? -13.923 -13.684 -4.432 1.00 66.44 89 ALA A N 1
ATOM 658 C CA . ALA A 1 89 ? -13.149 -14.745 -3.801 1.00 66.44 89 ALA A CA 1
ATOM 659 C C . ALA A 1 89 ? -13.155 -14.609 -2.277 1.00 66.44 89 ALA A C 1
ATOM 661 O O . ALA A 1 89 ? -13.458 -15.576 -1.591 1.00 66.44 89 ALA A O 1
ATOM 662 N N . THR A 1 90 ? -12.905 -13.420 -1.724 1.00 60.28 90 THR A N 1
ATOM 663 C CA . THR A 1 90 ? -12.948 -13.200 -0.264 1.00 60.28 90 THR A CA 1
ATOM 664 C C . THR A 1 90 ? -14.332 -13.454 0.339 1.00 60.28 90 THR A C 1
ATOM 666 O O . THR A 1 90 ? -14.420 -13.921 1.474 1.00 60.28 90 THR A O 1
ATOM 669 N N . ALA A 1 91 ? -15.407 -13.211 -0.419 1.00 63.88 91 ALA A N 1
ATOM 670 C CA . ALA A 1 91 ? -16.777 -13.513 -0.006 1.00 63.88 91 ALA A CA 1
ATOM 671 C C . ALA A 1 91 ? -17.179 -14.988 -0.212 1.00 63.88 91 ALA A C 1
ATOM 673 O O . ALA A 1 91 ? -18.000 -15.505 0.541 1.00 63.88 91 ALA A O 1
ATOM 674 N N . TYR A 1 92 ? -16.636 -15.666 -1.226 1.00 69.62 92 TYR A N 1
ATOM 675 C CA . TYR A 1 92 ? -16.996 -17.042 -1.594 1.00 69.62 92 TYR A CA 1
ATOM 676 C C . TYR A 1 92 ? -16.118 -18.105 -0.914 1.00 69.62 92 TYR A C 1
ATOM 678 O O . TYR A 1 92 ? -16.586 -19.202 -0.612 1.00 69.62 92 TYR A O 1
ATOM 686 N N . LEU A 1 93 ? -14.854 -17.784 -0.635 1.00 71.31 93 LEU A N 1
ATOM 687 C CA . LEU A 1 93 ? -13.859 -18.703 -0.083 1.00 71.31 93 LEU A CA 1
ATOM 688 C C . LEU A 1 93 ? -14.252 -19.281 1.291 1.00 71.31 93 LEU A C 1
ATOM 690 O O . LEU A 1 93 ? -14.113 -20.493 1.454 1.00 71.31 93 LEU A O 1
ATOM 694 N N . PRO A 1 94 ? -14.791 -18.508 2.260 1.00 66.75 94 PRO A N 1
ATOM 695 C CA . PRO A 1 94 ? -15.228 -19.072 3.540 1.00 66.75 94 PRO A CA 1
ATOM 696 C C . PRO A 1 94 ? -16.384 -20.073 3.394 1.00 66.75 94 PRO A C 1
ATOM 698 O O . PRO A 1 94 ? -16.408 -21.084 4.094 1.00 66.75 94 PRO A O 1
ATOM 701 N N . ASP A 1 95 ? -17.321 -19.811 2.476 1.00 73.00 95 ASP A N 1
ATOM 702 C CA . ASP A 1 95 ? -18.455 -20.702 2.191 1.00 73.00 95 ASP A CA 1
ATOM 703 C C . ASP A 1 95 ? -17.987 -21.992 1.505 1.00 73.00 95 ASP A C 1
ATOM 705 O O . ASP A 1 95 ? -18.450 -23.081 1.845 1.00 73.00 95 ASP A O 1
ATOM 709 N N . LEU A 1 96 ? -17.036 -21.886 0.571 1.00 73.81 96 LEU A N 1
ATOM 710 C CA . LEU A 1 96 ? -16.447 -23.033 -0.121 1.00 73.81 96 LEU A CA 1
ATOM 711 C C . LEU A 1 96 ? -15.642 -23.925 0.835 1.00 73.81 96 LEU A C 1
ATOM 713 O O . LEU A 1 96 ? -15.818 -25.140 0.822 1.00 73.81 96 LEU A O 1
ATOM 717 N N . LEU A 1 97 ? -14.824 -23.327 1.709 1.00 74.56 97 LEU A N 1
ATOM 718 C CA . LEU A 1 97 ? -14.044 -24.045 2.726 1.00 74.56 97 LEU A CA 1
ATOM 719 C C . LEU A 1 97 ? -14.929 -24.781 3.739 1.00 74.56 97 LEU A C 1
ATOM 721 O O . LEU A 1 97 ? -14.553 -25.846 4.219 1.00 74.56 97 LEU A O 1
ATOM 725 N N . ARG A 1 98 ? -16.104 -24.225 4.061 1.00 73.81 98 ARG A N 1
ATOM 726 C CA . ARG A 1 98 ? -17.091 -24.884 4.928 1.00 73.81 98 ARG A CA 1
ATOM 727 C C . ARG A 1 98 ? -17.774 -26.071 4.260 1.00 73.81 98 ARG A C 1
ATOM 729 O O . ARG A 1 98 ? -18.144 -27.010 4.955 1.00 73.81 98 ARG A O 1
ATOM 736 N N . ARG A 1 99 ? -17.991 -26.001 2.945 1.00 79.06 99 ARG A N 1
ATOM 737 C CA . ARG A 1 99 ? -18.700 -27.037 2.187 1.00 79.06 99 ARG A CA 1
ATOM 738 C C . ARG A 1 99 ? -17.794 -28.196 1.794 1.00 79.06 99 ARG A C 1
ATOM 740 O O . ARG A 1 99 ? -18.243 -29.330 1.877 1.00 79.06 99 ARG A O 1
ATOM 747 N N . ASP A 1 100 ? -16.572 -27.904 1.341 1.00 79.44 100 ASP A N 1
ATOM 748 C CA . ASP A 1 100 ? -15.714 -28.908 0.705 1.00 79.44 100 ASP A CA 1
ATOM 749 C C . ASP A 1 100 ? -14.212 -28.521 0.733 1.00 79.44 100 ASP A C 1
ATOM 751 O O . ASP A 1 100 ? -13.639 -28.077 -0.269 1.00 79.44 100 ASP A O 1
ATOM 755 N N . PRO A 1 101 ? -13.527 -28.659 1.885 1.00 74.12 101 PRO A N 1
ATOM 756 C CA . PRO A 1 101 ? -12.119 -28.268 2.017 1.00 74.12 101 PRO A CA 1
ATOM 757 C C . PRO A 1 101 ? -11.178 -29.086 1.111 1.00 74.12 101 PRO A C 1
ATOM 759 O O . PRO A 1 101 ? -10.251 -28.527 0.526 1.00 74.12 101 PRO A O 1
ATOM 762 N N . ALA A 1 102 ? -11.461 -30.378 0.900 1.00 79.44 102 ALA A N 1
ATOM 763 C CA . ALA A 1 102 ? -10.668 -31.257 0.030 1.00 79.44 102 ALA A CA 1
ATOM 764 C C . ALA A 1 102 ? -10.763 -30.881 -1.465 1.00 79.44 102 ALA A C 1
ATOM 766 O O . ALA A 1 102 ? -9.820 -31.079 -2.240 1.00 79.44 102 ALA A O 1
ATOM 767 N N . LEU A 1 103 ? -11.889 -30.294 -1.888 1.00 75.50 103 LEU A N 1
ATOM 768 C CA . LEU A 1 103 ? -12.062 -29.784 -3.250 1.00 75.50 103 LEU A CA 1
ATOM 769 C C . LEU A 1 103 ? -11.117 -28.603 -3.521 1.00 75.50 103 LEU A C 1
ATOM 771 O O . LEU A 1 103 ? -10.576 -28.470 -4.615 1.00 75.50 103 LEU A O 1
ATOM 775 N N . LEU A 1 104 ? -10.890 -27.751 -2.518 1.00 70.62 104 LEU A N 1
ATOM 776 C CA . LEU A 1 104 ? -9.988 -26.611 -2.648 1.00 70.62 104 LEU A CA 1
ATOM 777 C C . LEU A 1 104 ? -8.525 -27.059 -2.749 1.00 70.62 104 LEU A C 1
ATOM 779 O O . LEU A 1 104 ? -7.785 -26.560 -3.596 1.00 70.62 104 LEU A O 1
ATOM 783 N N . GLU A 1 105 ? -8.121 -28.031 -1.931 1.00 71.88 105 GLU A N 1
ATOM 784 C CA . GLU A 1 105 ? -6.777 -28.616 -1.981 1.00 71.88 105 GLU A CA 1
ATOM 785 C C . GLU A 1 105 ? -6.498 -29.285 -3.331 1.00 71.88 105 GLU A C 1
ATOM 787 O O . GLU A 1 105 ? -5.459 -29.037 -3.948 1.00 71.88 105 GLU A O 1
ATOM 792 N N . SER A 1 106 ? -7.452 -30.071 -3.836 1.00 74.00 106 SER A N 1
ATOM 793 C CA . SER A 1 106 ? -7.339 -30.726 -5.144 1.00 74.00 106 SER A CA 1
ATOM 794 C C . SER A 1 106 ? -7.349 -29.730 -6.310 1.00 74.00 106 SER A C 1
ATOM 796 O O . SER A 1 106 ? -6.543 -29.870 -7.231 1.00 74.00 106 SER A O 1
ATOM 798 N N . ALA A 1 107 ? -8.175 -28.679 -6.260 1.00 70.44 107 ALA A N 1
ATOM 799 C CA . ALA A 1 107 ? -8.173 -27.609 -7.259 1.00 70.44 107 ALA A CA 1
ATOM 800 C C . ALA A 1 107 ? -6.848 -26.828 -7.275 1.00 70.44 107 ALA A C 1
ATOM 802 O O . ALA A 1 107 ? -6.331 -26.491 -8.345 1.00 70.44 107 ALA A O 1
ATOM 803 N N . ASN A 1 108 ? -6.264 -26.576 -6.101 1.00 68.94 108 ASN A N 1
ATOM 804 C CA . ASN A 1 108 ? -4.970 -25.912 -5.983 1.00 68.94 108 ASN A CA 1
ATOM 805 C C . ASN A 1 108 ? -3.846 -26.804 -6.537 1.00 68.94 108 ASN A C 1
ATOM 807 O O . ASN A 1 108 ? -3.041 -26.356 -7.353 1.00 68.94 108 ASN A O 1
ATOM 811 N N . ALA A 1 109 ? -3.841 -28.093 -6.182 1.00 68.19 109 ALA A N 1
ATOM 812 C CA . ALA A 1 109 ? -2.898 -29.074 -6.717 1.00 68.19 109 ALA A CA 1
ATOM 813 C C . ALA A 1 109 ? -2.991 -29.196 -8.250 1.00 68.19 109 ALA A C 1
ATOM 815 O O . ALA A 1 109 ? -1.966 -29.176 -8.935 1.00 68.19 109 ALA A O 1
ATOM 816 N N . ALA A 1 110 ? -4.206 -29.246 -8.804 1.00 73.50 110 ALA A N 1
ATOM 817 C CA . ALA A 1 110 ? -4.432 -29.264 -10.247 1.00 73.50 110 ALA A CA 1
ATOM 818 C C . ALA A 1 110 ? -3.935 -27.977 -10.929 1.00 73.50 110 ALA A C 1
ATOM 820 O O . ALA A 1 110 ? -3.306 -28.048 -11.986 1.00 73.50 110 ALA A O 1
ATOM 821 N N . SER A 1 111 ? -4.147 -26.813 -10.306 1.00 64.25 111 SER A N 1
ATOM 822 C CA . SER A 1 111 ? -3.665 -25.517 -10.809 1.00 64.25 111 SER A CA 1
ATOM 823 C C . SER A 1 111 ? -2.134 -25.446 -10.830 1.00 64.25 111 SER A C 1
ATOM 825 O O . SER A 1 111 ? -1.545 -25.013 -11.823 1.00 64.25 111 SER A O 1
ATOM 827 N N . PHE A 1 112 ? -1.470 -25.940 -9.780 1.00 68.81 112 PHE A N 1
ATOM 828 C CA . PHE A 1 112 ? -0.010 -26.056 -9.749 1.00 68.81 112 PHE A CA 1
ATOM 829 C C . PHE A 1 112 ? 0.517 -27.041 -10.795 1.00 68.81 112 PHE A C 1
ATOM 831 O O . PHE A 1 112 ? 1.517 -26.749 -11.450 1.00 68.81 112 PHE A O 1
ATOM 838 N N . MET A 1 113 ? -0.159 -28.174 -10.995 1.00 72.06 113 MET A N 1
ATOM 839 C CA . MET A 1 113 ? 0.226 -29.161 -12.005 1.00 72.06 113 MET A CA 1
ATOM 840 C C . MET A 1 113 ? 0.078 -28.604 -13.427 1.00 72.06 113 MET A C 1
ATOM 842 O O . MET A 1 113 ? 0.992 -28.748 -14.238 1.00 72.06 113 MET A O 1
ATOM 846 N N . LEU A 1 114 ? -1.019 -27.900 -13.719 1.00 75.50 114 LEU A N 1
ATOM 847 C CA . LEU A 1 114 ? -1.222 -27.209 -14.994 1.00 75.50 114 LEU A CA 1
ATOM 848 C C . LEU A 1 114 ? -0.156 -26.131 -15.224 1.00 75.50 114 LEU A C 1
ATOM 850 O O . LEU A 1 114 ? 0.426 -26.065 -16.304 1.00 75.50 114 LEU A O 1
ATOM 854 N N . SER A 1 115 ? 0.148 -25.328 -14.202 1.00 59.25 115 SER A N 1
ATOM 855 C CA . SER A 1 115 ? 1.225 -24.335 -14.257 1.00 59.25 115 SER A CA 1
ATOM 856 C C . SER A 1 115 ? 2.580 -24.990 -14.548 1.00 59.25 115 SER A C 1
ATOM 858 O O . SER A 1 115 ? 3.291 -24.557 -15.452 1.00 59.25 115 SER A O 1
ATOM 860 N N . ALA A 1 116 ? 2.913 -26.099 -13.880 1.00 70.31 116 ALA A N 1
ATOM 861 C CA . ALA A 1 116 ? 4.144 -26.849 -14.132 1.00 70.31 116 ALA A CA 1
ATOM 862 C C . ALA A 1 116 ? 4.228 -27.393 -15.573 1.00 70.31 116 ALA A C 1
ATOM 864 O O . ALA A 1 116 ? 5.296 -27.350 -16.192 1.00 70.31 116 ALA A O 1
ATOM 865 N N . LEU A 1 117 ? 3.105 -27.860 -16.131 1.00 79.06 117 LEU A N 1
ATOM 866 C CA . LEU A 1 117 ? 3.013 -28.302 -17.526 1.00 79.06 117 LEU A CA 1
ATOM 867 C C . LEU A 1 117 ? 3.179 -27.136 -18.512 1.00 79.06 117 LEU A C 1
ATOM 869 O O . LEU A 1 117 ? 3.895 -27.279 -19.500 1.00 79.06 117 LEU A O 1
ATOM 873 N N . LEU A 1 118 ? 2.581 -25.974 -18.232 1.00 75.50 118 LEU A N 1
ATOM 874 C CA . LEU A 1 118 ? 2.737 -24.766 -19.049 1.00 75.50 118 LEU A CA 1
ATOM 875 C C . LEU A 1 118 ? 4.170 -24.224 -18.996 1.00 75.50 118 LEU A C 1
ATOM 877 O O . LEU A 1 118 ? 4.736 -23.889 -20.033 1.00 75.50 118 LEU A O 1
ATOM 881 N N . VAL A 1 119 ? 4.809 -24.213 -17.825 1.00 73.56 119 VAL A N 1
ATOM 882 C CA . VAL A 1 119 ? 6.212 -23.788 -17.671 1.00 73.56 119 VAL A CA 1
ATOM 883 C C . VAL A 1 119 ? 7.157 -24.644 -18.517 1.00 73.56 119 VAL A C 1
ATOM 885 O O . VAL A 1 119 ? 8.142 -24.130 -19.041 1.00 73.56 119 VAL A O 1
ATOM 888 N N . ARG A 1 120 ? 6.843 -25.927 -18.731 1.00 75.25 120 ARG A N 1
ATOM 889 C CA . ARG A 1 120 ? 7.611 -26.813 -19.619 1.00 75.25 120 ARG A CA 1
ATOM 890 C C . ARG A 1 120 ? 7.538 -26.407 -21.099 1.00 75.25 120 ARG A C 1
ATOM 892 O O . ARG A 1 120 ? 8.421 -26.790 -21.860 1.00 75.25 120 ARG A O 1
ATOM 899 N N . THR A 1 121 ? 6.517 -25.652 -21.509 1.00 77.06 121 THR A N 1
ATOM 900 C CA . THR A 1 121 ? 6.384 -25.132 -22.884 1.00 77.06 121 THR A CA 1
ATOM 901 C C . THR A 1 121 ? 7.196 -23.859 -23.125 1.00 77.06 121 THR A C 1
ATOM 903 O O . THR A 1 121 ? 7.422 -23.490 -24.276 1.00 77.06 121 THR A O 1
ATOM 906 N N . LEU A 1 122 ? 7.660 -23.195 -22.058 1.00 71.75 122 LEU A N 1
ATOM 907 C CA . LEU A 1 122 ? 8.511 -22.019 -22.187 1.00 71.75 122 LEU A CA 1
ATOM 908 C C . LEU A 1 122 ? 9.873 -22.429 -22.768 1.00 71.75 122 LEU A C 1
ATOM 910 O O . LEU A 1 122 ? 10.439 -23.435 -22.328 1.00 71.75 122 LEU A O 1
ATOM 914 N N . PRO A 1 123 ? 10.433 -21.655 -23.720 1.00 67.81 123 PRO A N 1
ATOM 915 C CA . PRO A 1 123 ? 11.775 -21.895 -24.227 1.00 67.81 123 PRO A CA 1
ATOM 916 C C . PRO A 1 123 ? 12.745 -21.979 -23.053 1.00 67.81 123 PRO A C 1
ATOM 918 O O . PRO A 1 123 ? 12.818 -21.059 -22.233 1.00 67.81 123 PRO A O 1
ATOM 921 N N . ALA A 1 124 ? 13.477 -23.088 -22.950 1.00 61.91 124 ALA A N 1
ATOM 922 C 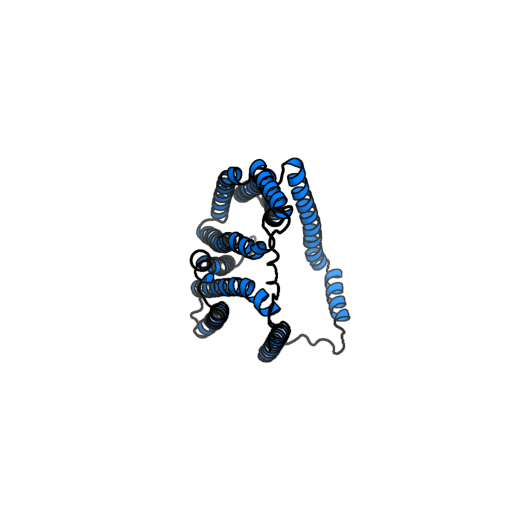CA . ALA A 1 124 ? 14.515 -23.213 -21.945 1.00 61.91 124 ALA A CA 1
ATOM 923 C C . ALA A 1 124 ? 15.562 -22.127 -22.220 1.00 61.91 124 ALA A C 1
ATOM 925 O O . ALA A 1 124 ? 16.353 -22.245 -23.155 1.00 61.91 124 ALA A O 1
ATOM 926 N N . MET A 1 125 ? 15.565 -21.055 -21.420 1.00 58.38 125 MET A N 1
ATOM 927 C CA . MET A 1 125 ? 16.719 -20.163 -21.384 1.00 58.38 125 MET A CA 1
ATOM 928 C C . MET A 1 125 ? 17.948 -21.029 -21.081 1.00 58.38 125 MET A C 1
ATOM 930 O O . MET A 1 125 ? 17.833 -21.910 -20.220 1.00 58.38 125 MET A O 1
ATOM 934 N N . PRO A 1 126 ? 19.092 -20.819 -21.761 1.00 61.66 126 PRO A N 1
ATOM 935 C CA . PRO A 1 126 ? 20.319 -21.546 -21.473 1.00 61.66 126 PRO A CA 1
ATOM 936 C C . PRO A 1 126 ? 20.607 -21.443 -19.978 1.00 61.66 126 PRO A C 1
ATOM 938 O O . PRO A 1 126 ? 20.989 -20.388 -19.471 1.00 61.66 126 PRO A O 1
ATOM 941 N N . ARG A 1 127 ? 20.333 -22.521 -19.239 1.00 56.62 127 ARG A N 1
ATOM 942 C CA . ARG A 1 127 ? 20.655 -22.568 -17.820 1.00 56.62 127 ARG A CA 1
ATOM 943 C C . ARG A 1 127 ? 22.178 -22.598 -17.750 1.00 56.62 127 ARG A C 1
ATOM 945 O O . ARG A 1 127 ? 22.767 -23.454 -18.413 1.00 56.62 127 ARG A O 1
ATOM 952 N N . PRO A 1 128 ? 22.825 -21.725 -16.960 1.00 59.44 128 PRO A N 1
ATOM 953 C CA . PRO A 1 128 ? 24.174 -22.025 -16.512 1.00 59.44 128 PRO A CA 1
ATOM 954 C C . PRO A 1 128 ? 24.094 -23.416 -15.882 1.00 59.44 128 PRO A C 1
ATOM 956 O O . PRO A 1 128 ? 23.294 -23.610 -14.966 1.00 59.44 128 PRO A O 1
ATOM 959 N N . VAL A 1 129 ? 24.789 -24.397 -16.461 1.00 61.72 129 VAL A N 1
ATOM 960 C CA . VAL A 1 129 ? 24.720 -25.802 -16.046 1.00 61.72 129 VAL A CA 1
ATOM 961 C C . VAL A 1 129 ? 25.062 -25.847 -14.555 1.00 61.72 129 VAL A C 1
ATOM 963 O O . VAL A 1 129 ? 26.199 -25.529 -14.208 1.00 61.72 129 VAL A O 1
ATOM 966 N N . PRO A 1 130 ? 24.116 -26.174 -13.654 1.00 57.94 130 PRO A N 1
ATOM 967 C CA . PRO A 1 130 ? 24.474 -26.446 -12.272 1.00 57.94 130 PRO A CA 1
ATOM 968 C C . PRO A 1 130 ? 25.412 -27.649 -12.308 1.00 57.94 130 PRO A C 1
ATOM 970 O O . PRO A 1 130 ? 25.077 -28.642 -12.960 1.00 57.94 130 PRO A O 1
ATOM 973 N N . GLU A 1 131 ? 26.570 -27.579 -11.651 1.00 59.06 131 GLU A N 1
ATOM 974 C CA . GLU A 1 131 ? 27.398 -28.774 -11.490 1.00 59.06 131 GLU A CA 1
ATOM 975 C C . GLU A 1 131 ? 26.520 -29.877 -10.875 1.00 59.06 131 GLU A C 1
ATOM 977 O O . GLU A 1 131 ? 25.876 -29.693 -9.836 1.00 59.06 131 GLU A O 1
ATOM 982 N N . ALA A 1 132 ? 26.360 -30.982 -11.604 1.00 54.16 132 ALA A N 1
ATOM 983 C CA . ALA A 1 132 ? 25.367 -31.997 -11.288 1.00 54.16 132 ALA A CA 1
ATOM 984 C C . ALA A 1 132 ? 25.644 -32.598 -9.896 1.00 54.16 132 ALA A C 1
ATOM 986 O O . ALA A 1 132 ? 26.685 -33.210 -9.682 1.00 54.16 132 ALA A O 1
ATOM 987 N N . GLY A 1 133 ? 24.703 -32.436 -8.954 1.00 66.69 133 GLY A N 1
ATOM 988 C CA . GLY A 1 133 ? 24.777 -33.025 -7.604 1.00 66.69 133 GLY A CA 1
ATOM 989 C C . GLY A 1 133 ? 24.721 -32.038 -6.430 1.00 66.69 133 GLY A C 1
ATOM 990 O O . GLY A 1 133 ? 24.786 -32.454 -5.265 1.00 66.69 133 GLY A O 1
ATOM 991 N N . ASP A 1 134 ? 24.579 -30.736 -6.687 1.00 63.09 134 ASP A N 1
ATOM 992 C CA . ASP A 1 134 ? 24.580 -29.751 -5.609 1.00 63.09 134 ASP A CA 1
ATOM 993 C C . ASP A 1 134 ? 23.224 -29.579 -4.917 1.00 63.09 134 ASP A C 1
ATOM 995 O O . ASP A 1 134 ? 22.240 -29.127 -5.502 1.00 63.09 134 ASP A O 1
ATOM 999 N N . SER A 1 135 ? 23.188 -29.916 -3.623 1.00 79.06 135 SER A N 1
ATOM 1000 C CA . SER A 1 135 ? 22.021 -29.716 -2.757 1.00 79.06 135 SER A CA 1
ATOM 1001 C C . SER A 1 135 ? 21.573 -28.246 -2.740 1.00 79.06 135 SER A C 1
ATOM 1003 O O . SER A 1 135 ? 22.412 -27.343 -2.754 1.00 79.06 135 SER A O 1
ATOM 1005 N N . LEU A 1 136 ? 20.264 -27.993 -2.618 1.00 71.56 136 LEU A N 1
ATOM 1006 C CA . LEU A 1 136 ? 19.699 -26.635 -2.509 1.00 71.56 136 LEU A CA 1
ATOM 1007 C C . LEU A 1 136 ? 20.365 -25.807 -1.399 1.00 71.56 136 LEU A C 1
ATOM 1009 O O . LEU A 1 136 ? 20.588 -24.610 -1.562 1.00 71.56 136 LEU A O 1
ATOM 1013 N N . LEU A 1 137 ? 20.752 -26.454 -0.295 1.00 73.25 137 LEU A N 1
ATOM 1014 C CA . LEU A 1 137 ? 21.480 -25.812 0.795 1.00 73.25 137 LEU A CA 1
ATOM 1015 C C . LEU A 1 137 ? 22.888 -25.366 0.369 1.00 73.25 137 LEU A C 1
ATOM 1017 O O . LEU A 1 137 ? 23.316 -24.278 0.746 1.00 73.25 137 LEU A O 1
ATOM 1021 N N . ARG A 1 138 ? 23.603 -26.171 -0.431 1.00 77.06 138 ARG A N 1
ATOM 1022 C CA . ARG A 1 138 ? 24.908 -25.789 -1.000 1.00 77.06 138 ARG A CA 1
ATOM 1023 C C . ARG A 1 138 ? 24.772 -24.618 -1.967 1.00 77.06 138 ARG A C 1
ATOM 1025 O O . ARG A 1 138 ? 25.568 -23.692 -1.875 1.00 77.06 138 ARG A O 1
ATOM 1032 N N . GLN A 1 139 ? 23.730 -24.599 -2.795 1.00 74.38 139 GLN A N 1
ATOM 1033 C CA . GLN A 1 139 ? 23.459 -23.485 -3.711 1.00 74.38 139 GLN A CA 1
ATOM 1034 C C . GLN A 1 139 ? 23.107 -22.193 -2.956 1.00 74.38 139 GLN A C 1
ATOM 1036 O O . GLN A 1 139 ? 23.697 -21.144 -3.212 1.00 74.38 139 GLN A O 1
ATOM 1041 N N . ALA A 1 140 ? 22.216 -22.272 -1.961 1.00 71.06 140 ALA A N 1
ATOM 1042 C CA . ALA A 1 140 ? 21.881 -21.141 -1.097 1.00 71.06 140 ALA A CA 1
ATOM 1043 C C . ALA A 1 140 ? 23.110 -20.637 -0.323 1.00 71.06 140 ALA A C 1
ATOM 1045 O O . ALA A 1 140 ? 23.336 -19.432 -0.232 1.00 71.06 140 ALA A O 1
ATOM 1046 N N . ARG A 1 141 ? 23.954 -21.551 0.177 1.00 77.88 141 ARG A N 1
ATOM 1047 C CA . ARG A 1 141 ? 25.215 -21.216 0.850 1.00 77.88 141 ARG A CA 1
ATOM 1048 C C . ARG A 1 141 ? 26.235 -20.599 -0.103 1.00 77.88 141 ARG A C 1
ATOM 1050 O O . ARG A 1 141 ? 26.951 -19.698 0.318 1.00 77.88 141 ARG A O 1
ATOM 1057 N N . ALA A 1 142 ? 26.304 -21.042 -1.356 1.00 78.56 142 ALA A N 1
ATOM 1058 C CA . ALA A 1 142 ? 27.173 -20.460 -2.373 1.00 78.56 142 ALA A CA 1
ATOM 1059 C C . ALA A 1 142 ? 26.730 -19.033 -2.726 1.00 78.56 142 ALA A C 1
ATOM 1061 O O . ALA A 1 142 ? 27.556 -18.122 -2.700 1.00 78.56 142 ALA A O 1
ATOM 1062 N N . GLY A 1 143 ? 25.429 -18.814 -2.947 1.00 76.88 143 GLY A N 1
ATOM 1063 C CA . GLY A 1 143 ? 24.856 -17.484 -3.171 1.00 76.88 143 GLY A CA 1
ATOM 1064 C C . GLY A 1 143 ? 25.063 -16.551 -1.976 1.00 76.88 143 GLY A C 1
ATOM 1065 O O . GLY A 1 143 ? 25.565 -15.440 -2.138 1.00 76.88 143 GLY A O 1
ATOM 1066 N N . ALA A 1 144 ? 24.781 -17.026 -0.759 1.00 73.19 144 ALA A N 1
ATOM 1067 C CA . ALA A 1 144 ? 25.058 -16.281 0.465 1.00 73.19 144 ALA A CA 1
ATOM 1068 C C . ALA A 1 144 ? 26.556 -15.968 0.593 1.00 73.19 144 ALA A C 1
ATOM 1070 O O . ALA A 1 144 ? 26.928 -14.820 0.807 1.00 73.19 144 ALA A O 1
ATOM 1071 N N . SER A 1 145 ? 27.431 -16.959 0.393 1.00 83.50 145 SER A N 1
ATOM 1072 C CA . SER A 1 145 ? 28.883 -16.766 0.434 1.00 83.50 145 SER A CA 1
ATOM 1073 C C . SER A 1 145 ? 29.367 -15.773 -0.619 1.00 83.50 145 SER A C 1
ATOM 1075 O O . SER A 1 145 ? 30.349 -15.087 -0.361 1.00 83.50 145 SER A O 1
ATOM 1077 N N . TYR A 1 146 ? 28.732 -15.699 -1.788 1.00 81.75 146 TYR A N 1
ATOM 1078 C CA . TYR A 1 146 ? 29.067 -14.725 -2.822 1.00 81.75 146 TYR A CA 1
ATOM 1079 C C . TYR A 1 146 ? 28.704 -13.307 -2.374 1.00 81.75 146 TYR A C 1
ATOM 1081 O O . TYR A 1 146 ? 29.558 -12.422 -2.394 1.00 81.75 146 TYR A O 1
ATOM 1089 N N . VAL A 1 147 ? 27.486 -13.119 -1.852 1.00 78.00 147 VAL A N 1
ATOM 1090 C CA . VAL A 1 147 ? 27.043 -11.843 -1.268 1.00 78.00 147 VAL A CA 1
ATOM 1091 C C . VAL A 1 147 ? 27.931 -11.431 -0.091 1.00 78.00 147 VAL A C 1
ATOM 1093 O O . VAL A 1 147 ? 28.269 -10.262 0.017 1.00 78.00 147 VAL A O 1
ATOM 1096 N N . PHE A 1 148 ? 28.363 -12.365 0.764 1.00 86.56 148 PHE A N 1
ATOM 1097 C CA . PHE A 1 148 ? 29.268 -12.073 1.884 1.00 86.56 148 PHE A CA 1
ATOM 1098 C C . PHE A 1 148 ? 30.713 -11.780 1.458 1.00 86.56 148 PHE A C 1
ATOM 1100 O O . PHE A 1 148 ? 31.429 -11.092 2.187 1.00 86.56 148 PHE A O 1
ATOM 1107 N N . ARG A 1 149 ? 31.166 -12.300 0.310 1.00 90.75 149 ARG A N 1
ATOM 1108 C CA . ARG A 1 149 ? 32.518 -12.050 -0.222 1.00 90.75 149 ARG A CA 1
ATOM 1109 C C . ARG A 1 149 ? 32.610 -10.719 -0.960 1.00 90.75 149 ARG A C 1
ATOM 1111 O O . ARG A 1 149 ? 33.639 -10.052 -0.874 1.00 90.75 149 ARG A O 1
ATOM 1118 N N . ASP A 1 150 ? 31.558 -10.335 -1.671 1.00 92.38 150 ASP A N 1
ATOM 1119 C CA . ASP A 1 150 ? 31.509 -9.076 -2.403 1.00 92.38 150 ASP A CA 1
ATOM 1120 C C . ASP A 1 150 ? 31.048 -7.933 -1.482 1.00 92.38 150 ASP A C 1
ATOM 1122 O O . ASP A 1 150 ? 29.895 -7.865 -1.056 1.00 92.38 150 ASP A O 1
ATOM 1126 N N . ARG A 1 151 ? 31.957 -6.996 -1.179 1.00 89.88 151 ARG A N 1
ATOM 1127 C CA . ARG A 1 151 ? 31.673 -5.859 -0.284 1.00 89.88 151 ARG A CA 1
ATOM 1128 C C . ARG A 1 151 ? 30.572 -4.931 -0.808 1.00 89.88 151 ARG A C 1
ATOM 1130 O O . ARG A 1 151 ? 29.877 -4.318 0.003 1.00 89.88 151 ARG A O 1
ATOM 1137 N N . LEU A 1 152 ? 30.412 -4.808 -2.125 1.00 88.19 152 LEU A N 1
ATOM 1138 C CA . LEU A 1 152 ? 29.370 -3.981 -2.729 1.00 88.19 152 LEU A CA 1
ATOM 1139 C C . LEU A 1 152 ? 28.005 -4.651 -2.563 1.00 88.19 152 LEU A C 1
ATOM 1141 O O . LEU A 1 152 ? 27.067 -4.002 -2.100 1.00 88.19 152 LEU A O 1
ATOM 1145 N N . LEU A 1 153 ? 27.900 -5.945 -2.882 1.00 81.75 153 LEU A N 1
ATOM 1146 C CA . LEU A 1 153 ? 26.658 -6.706 -2.704 1.00 81.75 153 LEU A CA 1
ATOM 1147 C C . LEU A 1 153 ? 26.267 -6.803 -1.230 1.00 81.75 153 LEU A C 1
ATOM 1149 O O . LEU A 1 153 ? 25.102 -6.591 -0.892 1.00 81.75 153 LEU A O 1
ATOM 1153 N N . LEU A 1 154 ? 27.242 -7.031 -0.348 1.00 86.00 154 LEU A N 1
ATOM 1154 C CA . LEU A 1 154 ? 27.021 -7.018 1.092 1.00 86.00 154 LEU A CA 1
ATOM 1155 C C . LEU A 1 154 ? 26.506 -5.653 1.564 1.00 86.00 154 LEU A C 1
ATOM 1157 O O . LEU A 1 154 ? 25.550 -5.590 2.332 1.00 86.00 154 LEU A O 1
ATOM 1161 N N . GLY A 1 155 ? 27.089 -4.553 1.075 1.00 79.75 155 GLY A N 1
ATOM 1162 C CA . GLY A 1 155 ? 26.634 -3.196 1.383 1.00 79.75 155 GLY A CA 1
ATOM 1163 C C . GLY A 1 155 ? 25.225 -2.892 0.859 1.00 79.75 155 GLY A C 1
ATOM 1164 O O . GLY A 1 155 ? 24.431 -2.254 1.555 1.00 79.75 155 GLY A O 1
ATOM 1165 N N . LEU A 1 156 ? 24.884 -3.373 -0.341 1.00 77.12 156 LEU A N 1
ATOM 1166 C CA . LEU A 1 156 ? 23.545 -3.252 -0.926 1.00 77.12 156 LEU A CA 1
ATOM 1167 C C . LEU A 1 156 ? 22.497 -4.087 -0.181 1.00 77.12 156 LEU A C 1
ATOM 1169 O O . LEU A 1 156 ? 21.343 -3.671 -0.137 1.00 77.12 156 LEU A O 1
ATOM 1173 N N . ALA A 1 157 ? 22.887 -5.210 0.424 1.00 69.56 157 ALA A N 1
ATOM 1174 C CA . ALA A 1 157 ? 22.000 -6.054 1.220 1.00 69.56 157 ALA A CA 1
ATOM 1175 C C . ALA A 1 157 ? 21.835 -5.544 2.664 1.00 69.56 157 ALA A C 1
ATOM 1177 O O . ALA A 1 157 ? 20.713 -5.424 3.159 1.00 69.56 157 ALA A O 1
ATOM 1178 N N . LEU A 1 158 ? 22.937 -5.207 3.344 1.00 81.12 158 LEU A N 1
ATOM 1179 C CA . LEU A 1 158 ? 22.922 -4.832 4.762 1.00 81.12 158 LEU A CA 1
ATOM 1180 C C . LEU A 1 158 ? 22.297 -3.461 5.007 1.00 81.12 158 LEU A C 1
ATOM 1182 O O . LEU A 1 158 ? 21.554 -3.298 5.969 1.00 81.12 158 LEU A O 1
ATOM 1186 N N . ARG A 1 159 ? 22.578 -2.465 4.162 1.00 74.75 159 ARG A N 1
ATOM 1187 C CA . ARG A 1 159 ? 22.129 -1.089 4.413 1.00 74.75 159 ARG A CA 1
ATOM 1188 C C . ARG A 1 159 ? 20.594 -0.960 4.412 1.00 74.75 159 ARG A C 1
ATOM 1190 O O . ARG A 1 159 ? 20.078 -0.361 5.353 1.00 74.75 159 ARG A O 1
ATOM 1197 N N . PRO A 1 160 ? 19.841 -1.532 3.450 1.00 66.06 160 PRO A N 1
ATOM 1198 C CA . PRO A 1 160 ? 18.383 -1.587 3.540 1.00 66.06 160 PRO A CA 1
ATOM 1199 C C . PRO A 1 160 ? 17.892 -2.471 4.688 1.00 66.06 160 PRO A C 1
ATOM 1201 O O . PRO A 1 160 ? 16.925 -2.105 5.339 1.00 66.06 160 PRO A O 1
ATOM 1204 N N . ALA A 1 161 ? 18.552 -3.600 4.974 1.00 65.00 161 ALA A N 1
ATOM 1205 C CA . ALA A 1 161 ? 18.133 -4.494 6.056 1.00 65.00 161 ALA A CA 1
ATOM 1206 C C . ALA A 1 161 ? 18.207 -3.810 7.433 1.00 65.00 161 ALA A C 1
ATOM 1208 O O . ALA A 1 161 ? 17.223 -3.792 8.168 1.00 65.00 161 ALA A O 1
ATOM 1209 N N . VAL A 1 162 ? 19.344 -3.185 7.754 1.00 78.50 162 VAL A N 1
ATOM 1210 C CA . VAL A 1 162 ? 19.530 -2.410 8.992 1.00 78.50 162 VAL A CA 1
ATOM 1211 C C . VAL A 1 162 ? 18.597 -1.201 9.012 1.00 78.50 162 VAL A C 1
ATOM 1213 O O . VAL A 1 162 ? 17.966 -0.935 10.034 1.00 78.50 162 VAL A O 1
ATOM 1216 N N . GLY A 1 163 ? 18.467 -0.506 7.876 1.00 71.06 163 GLY A N 1
ATOM 1217 C CA . GLY A 1 163 ? 17.538 0.611 7.722 1.00 71.06 163 GLY A CA 1
ATOM 1218 C C . GLY A 1 163 ? 16.096 0.215 8.035 1.00 71.06 163 GLY A C 1
ATOM 1219 O O . GLY A 1 163 ? 15.445 0.897 8.817 1.00 71.06 163 GLY A O 1
ATOM 1220 N N . ASN A 1 164 ? 15.626 -0.917 7.508 1.00 69.56 164 ASN A N 1
ATOM 1221 C CA . ASN A 1 164 ? 14.273 -1.420 7.735 1.00 69.56 164 ASN A CA 1
ATOM 1222 C C . ASN A 1 164 ? 14.045 -1.820 9.194 1.00 69.56 164 ASN A C 1
ATOM 1224 O O . ASN A 1 164 ? 13.006 -1.480 9.748 1.00 69.56 164 ASN A O 1
ATOM 1228 N N . VAL A 1 165 ? 15.002 -2.501 9.837 1.00 72.62 165 VAL A N 1
ATOM 1229 C CA . VAL A 1 165 ? 14.881 -2.868 11.260 1.00 72.62 165 VAL A CA 1
ATOM 1230 C C . VAL A 1 165 ? 14.775 -1.619 12.134 1.00 72.62 165 VAL A C 1
ATOM 1232 O O . VAL A 1 165 ? 13.867 -1.524 12.957 1.00 72.62 165 VAL A O 1
ATOM 1235 N N . ALA A 1 166 ? 15.671 -0.647 11.938 1.00 75.81 166 ALA A N 1
ATOM 1236 C CA . ALA A 1 166 ? 15.650 0.600 12.697 1.00 75.81 166 ALA A CA 1
ATOM 1237 C C . ALA A 1 166 ? 14.359 1.391 12.445 1.00 75.81 166 ALA A C 1
ATOM 1239 O O . ALA A 1 166 ? 13.736 1.879 13.387 1.00 75.81 166 ALA A O 1
ATOM 1240 N N . PHE A 1 167 ? 13.940 1.478 11.182 1.00 71.94 167 PHE A N 1
ATOM 1241 C CA . PHE A 1 167 ? 12.735 2.185 10.774 1.00 71.94 167 PHE A CA 1
ATOM 1242 C C . PHE A 1 167 ? 11.470 1.567 11.386 1.00 71.94 167 PHE A C 1
ATOM 1244 O O . PHE A 1 167 ? 10.731 2.274 12.065 1.00 71.94 167 PHE A O 1
ATOM 1251 N N . LEU A 1 168 ? 11.270 0.251 11.248 1.00 69.81 168 LEU A N 1
ATOM 1252 C CA . LEU A 1 168 ? 10.103 -0.455 11.793 1.00 69.81 168 LEU A CA 1
ATOM 1253 C C . LEU A 1 168 ? 10.051 -0.404 13.327 1.00 69.81 168 LEU A C 1
ATOM 1255 O O . LEU A 1 168 ? 8.971 -0.287 13.910 1.00 69.81 168 LEU A O 1
ATOM 1259 N N . ALA A 1 169 ? 11.208 -0.471 13.995 1.00 74.69 169 ALA A N 1
ATOM 1260 C CA . ALA A 1 169 ? 11.280 -0.345 15.447 1.00 74.69 169 ALA A CA 1
ATOM 1261 C C . ALA A 1 169 ? 10.822 1.048 15.912 1.00 74.69 169 ALA A C 1
ATOM 1263 O O . ALA A 1 169 ? 9.976 1.153 16.801 1.00 74.69 169 ALA A O 1
ATOM 1264 N N . VAL A 1 170 ? 11.337 2.112 15.286 1.00 78.75 170 VAL A N 1
ATOM 1265 C CA . VAL A 1 170 ? 10.944 3.496 15.597 1.00 78.75 170 VAL A CA 1
ATOM 1266 C C . VAL A 1 170 ? 9.470 3.735 15.275 1.00 78.75 170 VAL A C 1
ATOM 1268 O O . VAL A 1 170 ? 8.761 4.310 16.096 1.00 78.75 170 VAL A O 1
ATOM 1271 N N . GLU A 1 171 ? 8.997 3.264 14.122 1.00 69.44 171 GLU A N 1
ATOM 1272 C CA . GLU A 1 171 ? 7.599 3.355 13.693 1.00 69.44 171 GLU A CA 1
ATOM 1273 C C . GLU A 1 171 ? 6.649 2.725 14.720 1.00 69.44 171 GLU A C 1
ATOM 1275 O O . GLU A 1 171 ? 5.698 3.369 15.170 1.00 69.44 171 GLU A O 1
ATOM 1280 N N . THR A 1 172 ? 6.941 1.493 15.148 1.00 77.06 172 THR A N 1
ATOM 1281 C CA . THR A 1 172 ? 6.115 0.760 16.117 1.00 77.06 172 THR A CA 1
ATOM 1282 C C . THR A 1 172 ? 6.065 1.488 17.459 1.00 77.06 172 THR A C 1
ATOM 1284 O O . THR A 1 172 ? 4.988 1.692 18.023 1.00 77.06 172 THR A O 1
ATOM 1287 N N . VAL A 1 173 ? 7.223 1.927 17.964 1.00 83.38 173 VAL A N 1
ATOM 1288 C CA . VAL A 1 173 ? 7.311 2.670 19.229 1.00 83.38 173 VAL A CA 1
ATOM 1289 C C . VAL A 1 173 ? 6.573 4.004 19.133 1.00 83.38 173 VAL A C 1
ATOM 1291 O O . VAL A 1 173 ? 5.863 4.370 20.067 1.00 83.38 173 VAL A O 1
ATOM 1294 N N . LEU A 1 174 ? 6.692 4.717 18.011 1.00 81.56 174 LEU A N 1
ATOM 1295 C CA . LEU A 1 174 ? 6.023 5.998 17.807 1.00 81.56 174 LEU A CA 1
ATOM 1296 C C . LEU A 1 174 ? 4.499 5.840 17.757 1.00 81.56 174 LEU A C 1
ATOM 1298 O O . LEU A 1 174 ? 3.792 6.647 18.357 1.00 81.56 174 LEU A O 1
ATOM 1302 N N . ALA A 1 175 ? 3.991 4.797 17.095 1.00 76.38 175 ALA A N 1
ATOM 1303 C CA . ALA A 1 175 ? 2.561 4.505 17.043 1.00 76.38 175 ALA A CA 1
ATOM 1304 C C . ALA A 1 175 ? 1.989 4.200 18.439 1.00 76.38 175 ALA A C 1
ATOM 1306 O O . ALA A 1 175 ? 0.949 4.750 18.810 1.00 76.38 175 ALA A O 1
ATOM 1307 N N . LEU A 1 176 ? 2.692 3.380 19.231 1.00 81.94 176 LEU A N 1
ATOM 1308 C CA . LEU A 1 176 ? 2.319 3.067 20.615 1.00 81.94 176 LEU A CA 1
ATOM 1309 C C . LEU A 1 176 ? 2.386 4.307 21.512 1.00 81.94 176 LEU A C 1
ATOM 1311 O O . LEU A 1 176 ? 1.434 4.621 22.220 1.00 81.94 176 LEU A O 1
ATOM 1315 N N . PHE A 1 177 ? 3.471 5.075 21.425 1.00 84.88 177 PHE A N 1
ATOM 1316 C CA . PHE A 1 177 ? 3.628 6.306 22.193 1.00 84.88 177 PHE A CA 1
ATOM 1317 C C . PHE A 1 177 ? 2.542 7.337 21.858 1.00 84.88 177 PHE A C 1
ATOM 1319 O O . PHE A 1 177 ? 1.972 7.956 22.759 1.00 84.88 177 PHE A O 1
ATOM 1326 N N . ALA A 1 178 ? 2.227 7.515 20.571 1.00 83.75 178 ALA A N 1
ATOM 1327 C CA . ALA A 1 178 ? 1.165 8.409 20.127 1.00 83.75 178 ALA A CA 1
ATOM 1328 C C . ALA A 1 178 ? -0.203 7.944 20.644 1.00 83.75 178 ALA A C 1
ATOM 1330 O O . ALA A 1 178 ? -0.981 8.768 21.125 1.00 83.75 178 ALA A O 1
ATOM 1331 N N . HIS A 1 179 ? -0.478 6.639 20.603 1.00 81.25 179 HIS A N 1
ATOM 1332 C CA . HIS A 1 179 ? -1.681 6.059 21.189 1.00 81.25 179 HIS A CA 1
ATOM 1333 C C . HIS A 1 179 ? -1.793 6.364 22.690 1.00 81.25 179 HIS A C 1
ATOM 1335 O O . HIS A 1 179 ? -2.825 6.873 23.125 1.00 81.25 179 HIS A O 1
ATOM 1341 N N . ASP A 1 180 ? -0.733 6.114 23.458 1.00 85.62 180 ASP A N 1
ATOM 1342 C CA . ASP A 1 180 ? -0.761 6.222 24.920 1.00 85.62 180 ASP A CA 1
ATOM 1343 C C . ASP A 1 180 ? -0.801 7.673 25.410 1.00 85.62 180 ASP A C 1
ATOM 1345 O O . ASP A 1 180 ? -1.449 7.979 26.411 1.00 85.62 180 ASP A O 1
ATOM 1349 N N . ARG A 1 181 ? -0.128 8.595 24.709 1.00 88.94 181 ARG A N 1
ATOM 1350 C CA . ARG A 1 181 ? -0.079 10.015 25.096 1.00 88.94 181 ARG A CA 1
ATOM 1351 C C . ARG A 1 181 ? -1.235 10.840 24.555 1.00 88.94 181 ARG A C 1
ATOM 1353 O O . ARG A 1 181 ? -1.685 11.757 25.237 1.00 88.94 181 ARG A O 1
ATOM 1360 N N . LEU A 1 182 ? -1.669 10.572 23.324 1.00 86.75 182 LEU A N 1
ATOM 1361 C CA . LEU A 1 182 ? -2.645 11.408 22.622 1.00 86.75 182 LEU A CA 1
ATOM 1362 C C . LEU A 1 182 ? -4.023 10.751 22.527 1.00 86.75 182 LEU A C 1
ATOM 1364 O O . LEU A 1 182 ? -4.995 11.453 22.250 1.00 86.75 182 LEU A O 1
ATOM 1368 N N . GLY A 1 183 ? -4.135 9.443 22.765 1.00 85.31 183 GLY A N 1
ATOM 1369 C CA . GLY A 1 183 ? -5.326 8.648 22.468 1.00 85.31 183 GLY A CA 1
ATOM 1370 C C . GLY A 1 183 ? -5.423 8.293 20.981 1.00 85.31 183 GLY A C 1
ATOM 1371 O O . GLY A 1 183 ? -4.935 9.019 20.115 1.00 85.31 183 GLY A O 1
ATOM 1372 N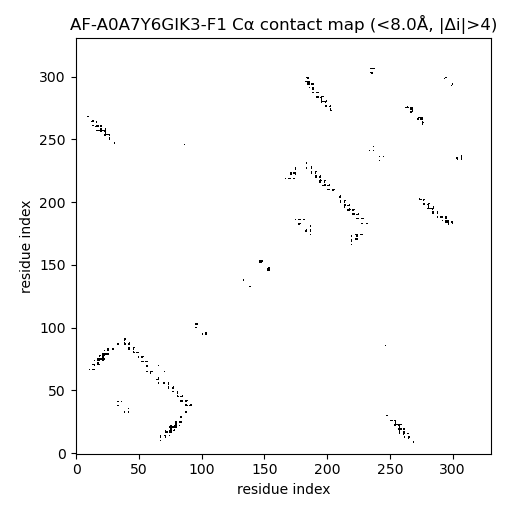 N . THR A 1 184 ? -6.082 7.173 20.662 1.00 85.06 184 THR A N 1
ATOM 1373 C CA . THR A 1 184 ? -6.150 6.615 19.294 1.00 85.06 184 THR A CA 1
ATOM 1374 C C . THR A 1 184 ? -6.671 7.617 18.257 1.00 85.06 184 THR A C 1
ATOM 1376 O O . THR A 1 184 ? -6.184 7.657 17.131 1.00 85.06 184 THR A O 1
ATOM 1379 N N . GLY A 1 185 ? -7.658 8.433 18.631 1.00 85.06 185 GLY A N 1
ATOM 1380 C CA . GLY A 1 185 ? -8.315 9.372 17.731 1.00 85.06 185 GLY A CA 1
ATOM 1381 C C . GLY A 1 185 ? -7.434 10.552 17.326 1.00 85.06 185 GLY A C 1
ATOM 1382 O O . GLY A 1 185 ? -7.236 10.821 16.142 1.00 85.06 185 GLY A O 1
ATOM 1383 N N . THR A 1 186 ? -6.842 11.221 18.316 1.00 88.12 186 THR A N 1
ATOM 1384 C CA . THR A 1 186 ? -5.872 12.301 18.094 1.00 88.12 186 THR A CA 1
ATOM 1385 C C . THR A 1 186 ? -4.603 11.772 17.428 1.00 88.12 186 THR A C 1
ATOM 1387 O O . THR A 1 186 ? -4.074 12.435 16.543 1.00 88.12 186 THR A O 1
ATOM 1390 N N . ALA A 1 187 ? -4.143 10.566 17.783 1.00 88.38 187 ALA A N 1
ATOM 1391 C CA . ALA A 1 187 ? -2.986 9.933 17.152 1.00 88.38 187 ALA A CA 1
ATOM 1392 C C . ALA A 1 187 ? -3.194 9.716 15.641 1.00 88.38 187 ALA A C 1
ATOM 1394 O O . ALA A 1 187 ? -2.306 10.047 14.856 1.00 88.38 187 ALA A O 1
ATOM 1395 N N . LEU A 1 188 ? -4.373 9.243 15.217 1.00 87.38 188 LEU A N 1
ATOM 1396 C CA . LEU A 1 188 ? -4.728 9.113 13.795 1.00 87.38 188 LEU A CA 1
ATOM 1397 C C . LEU A 1 188 ? -4.699 10.467 13.066 1.00 87.38 188 LEU A C 1
ATOM 1399 O O . LEU A 1 188 ? -4.153 10.570 11.973 1.00 87.38 188 LEU A O 1
ATOM 1403 N N . THR A 1 189 ? -5.232 11.523 13.684 1.00 90.56 189 THR A N 1
ATOM 1404 C CA . THR A 1 189 ? -5.226 12.869 13.090 1.00 90.56 189 THR A CA 1
ATOM 1405 C C . THR A 1 189 ? -3.816 13.455 13.004 1.00 90.56 189 THR A C 1
ATOM 1407 O O . THR A 1 189 ? -3.436 14.006 11.974 1.00 90.56 189 THR A O 1
ATOM 1410 N N . CYS A 1 190 ? -3.016 13.334 14.066 1.00 89.31 190 CYS A N 1
ATOM 1411 C CA . CYS A 1 190 ? -1.647 13.846 14.095 1.00 89.31 190 CYS A CA 1
ATOM 1412 C C . CYS A 1 190 ? -0.748 13.124 13.089 1.00 89.31 190 CYS A C 1
ATOM 1414 O O . CYS A 1 190 ? 0.033 13.776 12.405 1.00 89.31 190 CYS A O 1
ATOM 1416 N N . THR A 1 191 ? -0.865 11.800 12.973 1.00 88.38 191 THR A N 1
ATOM 1417 C CA . THR A 1 191 ? -0.070 11.011 12.017 1.00 88.38 191 THR A CA 1
ATOM 1418 C C . THR A 1 191 ? -0.423 11.351 10.569 1.00 88.38 191 THR A C 1
ATOM 1420 O O . THR A 1 191 ? 0.487 11.586 9.777 1.00 88.38 191 THR A O 1
ATOM 1423 N N . ALA A 1 192 ? -1.711 11.519 10.248 1.00 88.25 192 ALA A N 1
ATOM 1424 C CA . ALA A 1 192 ? -2.152 11.999 8.935 1.00 88.25 192 ALA A CA 1
ATOM 1425 C C . ALA A 1 192 ? -1.684 13.442 8.637 1.00 88.25 192 ALA A C 1
ATOM 1427 O O . ALA A 1 192 ? -1.255 13.749 7.523 1.00 88.25 192 ALA A O 1
ATOM 1428 N N . ALA A 1 193 ? -1.685 14.327 9.643 1.00 90.88 193 ALA A N 1
ATOM 1429 C CA . ALA A 1 193 ? -1.162 15.688 9.497 1.00 90.88 193 ALA A CA 1
ATOM 1430 C C . ALA A 1 193 ? 0.351 15.691 9.232 1.00 90.88 193 ALA A C 1
ATOM 1432 O O . ALA A 1 193 ? 0.824 16.422 8.361 1.00 90.88 193 ALA A O 1
ATOM 1433 N N . VAL A 1 194 ? 1.106 14.861 9.962 1.00 90.81 194 VAL A N 1
ATOM 1434 C CA . VAL A 1 194 ? 2.549 14.675 9.758 1.00 90.81 194 VAL A CA 1
ATOM 1435 C C . VAL A 1 194 ? 2.828 14.176 8.345 1.00 90.81 194 VAL A C 1
ATOM 1437 O O . VAL A 1 194 ? 3.736 14.697 7.709 1.00 90.81 194 VAL A O 1
ATOM 1440 N N . GLU A 1 195 ? 2.032 13.244 7.823 1.00 90.56 195 GLU A N 1
ATOM 1441 C CA . GLU A 1 195 ? 2.164 12.751 6.449 1.00 90.56 195 GLU A CA 1
ATOM 1442 C C . GLU A 1 195 ? 1.930 13.862 5.409 1.00 90.56 195 GLU A C 1
ATOM 1444 O O . GLU A 1 195 ? 2.762 14.071 4.524 1.00 90.56 195 GLU A O 1
ATOM 1449 N N . GLY A 1 196 ? 0.858 14.649 5.555 1.00 90.44 196 GLY A N 1
ATOM 1450 C CA . GLY A 1 196 ? 0.581 15.781 4.665 1.00 90.44 196 GLY A CA 1
ATOM 1451 C C . GLY A 1 196 ? 1.681 16.854 4.690 1.00 90.44 196 GLY A C 1
ATOM 1452 O O . GLY A 1 196 ? 2.111 17.336 3.639 1.00 90.44 196 GLY A O 1
ATOM 1453 N N . LEU A 1 197 ? 2.192 17.192 5.880 1.00 92.81 197 LEU A N 1
ATOM 1454 C CA . LEU A 1 197 ? 3.305 18.136 6.050 1.00 92.81 197 LEU A CA 1
ATOM 1455 C C . LEU A 1 197 ? 4.628 17.576 5.518 1.00 92.81 197 LEU A C 1
ATOM 1457 O O . LEU A 1 197 ? 5.425 18.316 4.942 1.00 92.81 197 LEU A O 1
ATOM 1461 N N . ALA A 1 198 ? 4.861 16.277 5.681 1.00 92.25 198 ALA A N 1
ATOM 1462 C CA . ALA A 1 198 ? 6.027 15.592 5.152 1.00 92.25 198 ALA A CA 1
ATOM 1463 C C . ALA A 1 198 ? 6.034 15.606 3.618 1.00 92.25 198 ALA A C 1
ATOM 1465 O O . ALA A 1 198 ? 7.048 15.935 3.008 1.00 92.25 198 ALA A O 1
ATOM 1466 N N . ILE A 1 199 ? 4.897 15.345 2.973 1.00 91.56 199 ILE A N 1
ATOM 1467 C CA . ILE A 1 199 ? 4.792 15.421 1.509 1.00 91.56 199 ILE A CA 1
ATOM 1468 C C . ILE A 1 199 ? 4.978 16.866 1.021 1.00 91.56 199 ILE A C 1
ATOM 1470 O O . ILE A 1 199 ? 5.654 17.086 0.014 1.00 91.56 199 ILE A O 1
ATOM 1474 N N . LEU A 1 200 ? 4.481 17.862 1.763 1.00 92.44 200 LEU A N 1
ATOM 1475 C CA . LEU A 1 200 ? 4.741 19.275 1.465 1.00 92.44 200 LEU A CA 1
ATOM 1476 C C . LEU A 1 200 ? 6.235 19.621 1.573 1.00 92.44 200 LEU A C 1
ATOM 1478 O O . LEU A 1 200 ? 6.794 20.269 0.686 1.00 92.44 200 LEU A O 1
ATOM 1482 N N . GLY A 1 201 ? 6.894 19.161 2.640 1.00 90.00 201 GLY A N 1
ATOM 1483 C CA . GLY A 1 201 ? 8.332 19.330 2.847 1.00 90.00 201 GLY A CA 1
ATOM 1484 C C . GLY A 1 201 ? 9.160 18.635 1.766 1.00 90.00 201 GLY A C 1
ATOM 1485 O O . GLY A 1 201 ? 10.160 19.186 1.308 1.00 90.00 201 GLY A O 1
ATOM 1486 N N . LEU A 1 202 ? 8.711 17.467 1.299 1.00 90.75 202 LEU A N 1
ATOM 1487 C CA . LEU A 1 202 ? 9.319 16.747 0.184 1.00 90.75 202 LEU A CA 1
ATOM 1488 C C . LEU A 1 202 ? 9.188 17.532 -1.131 1.00 90.75 202 LEU A C 1
ATOM 1490 O O . LEU A 1 202 ? 10.169 17.660 -1.860 1.00 90.75 202 LEU A O 1
ATOM 1494 N N . ALA A 1 203 ? 8.015 18.113 -1.411 1.00 89.50 203 ALA A N 1
ATOM 1495 C CA . ALA A 1 203 ? 7.780 18.947 -2.595 1.00 89.50 203 ALA A CA 1
ATOM 1496 C C . ALA A 1 203 ? 8.659 20.214 -2.611 1.00 89.50 203 ALA A C 1
ATOM 1498 O O . ALA A 1 203 ? 9.161 20.633 -3.660 1.00 89.50 203 ALA A O 1
ATOM 1499 N N . ALA A 1 204 ? 8.867 20.810 -1.434 1.00 91.06 204 ALA A N 1
ATOM 1500 C CA . ALA A 1 204 ? 9.670 22.014 -1.248 1.00 91.06 204 ALA A CA 1
ATOM 1501 C C . ALA A 1 204 ? 11.181 21.744 -1.130 1.00 91.06 204 ALA A C 1
ATOM 1503 O O . ALA A 1 204 ? 11.963 22.696 -1.135 1.00 91.06 204 ALA A O 1
ATOM 1504 N N . ALA A 1 205 ? 11.618 20.483 -1.050 1.00 90.31 205 ALA A N 1
ATOM 1505 C CA . ALA A 1 205 ? 13.007 20.151 -0.762 1.00 90.31 205 ALA A CA 1
ATOM 1506 C C . ALA A 1 205 ? 13.974 20.741 -1.819 1.00 90.31 205 ALA A C 1
ATOM 1508 O O . ALA A 1 205 ? 13.820 20.498 -3.025 1.00 90.31 205 ALA A O 1
ATOM 1509 N N . PRO A 1 206 ? 14.991 21.521 -1.400 1.00 86.00 206 PRO A N 1
ATOM 1510 C CA . PRO A 1 206 ? 15.981 22.083 -2.316 1.00 86.00 206 PRO A CA 1
ATOM 1511 C C . PRO A 1 206 ? 17.073 21.071 -2.686 1.00 86.00 206 PRO A C 1
ATOM 1513 O O . PRO A 1 206 ? 17.732 21.231 -3.708 1.00 86.00 206 PRO A O 1
ATOM 1516 N N . ASN A 1 207 ? 17.284 20.031 -1.870 1.00 86.50 207 ASN A N 1
ATOM 1517 C CA . ASN A 1 207 ? 18.303 19.010 -2.103 1.00 86.50 207 ASN A CA 1
ATOM 1518 C C . ASN A 1 207 ? 17.886 17.625 -1.542 1.00 86.50 207 ASN A C 1
ATOM 1520 O O . ASN A 1 207 ? 16.998 17.555 -0.686 1.00 86.50 207 ASN A O 1
ATOM 1524 N N . PRO A 1 208 ? 18.527 16.521 -1.986 1.00 82.06 208 PRO A N 1
ATOM 1525 C CA . PRO A 1 208 ? 18.180 15.159 -1.559 1.00 82.06 208 PRO A CA 1
ATOM 1526 C C . PRO A 1 208 ? 18.381 14.885 -0.063 1.00 82.06 208 PRO A C 1
ATOM 1528 O O . PRO A 1 208 ? 17.671 14.065 0.511 1.00 82.06 208 PRO A O 1
ATOM 1531 N N . TYR A 1 209 ? 19.328 15.569 0.583 1.00 81.88 209 TYR A N 1
ATOM 1532 C CA . TYR A 1 209 ? 19.585 15.398 2.016 1.00 81.88 209 TYR A CA 1
ATOM 1533 C C . TYR A 1 209 ? 18.439 15.970 2.857 1.00 81.88 209 TYR A C 1
ATOM 1535 O O . TYR A 1 209 ? 17.989 15.335 3.807 1.00 81.88 209 TYR A O 1
ATOM 1543 N N . VAL A 1 210 ? 17.907 17.125 2.452 1.00 84.31 210 VAL A N 1
ATOM 1544 C CA . VAL A 1 210 ? 16.724 17.743 3.058 1.00 84.31 210 VAL A CA 1
ATOM 1545 C C . VAL A 1 210 ? 15.466 16.935 2.746 1.00 84.31 210 VAL A C 1
ATOM 1547 O O . VAL A 1 210 ? 14.599 16.849 3.603 1.00 84.31 210 VAL A O 1
ATOM 1550 N N . ALA A 1 211 ? 15.380 16.283 1.580 1.00 85.88 211 ALA A N 1
ATOM 1551 C CA . ALA A 1 211 ? 14.270 15.389 1.228 1.00 85.88 211 ALA A CA 1
ATOM 1552 C C . ALA A 1 211 ? 14.207 14.110 2.089 1.00 85.88 211 ALA A C 1
ATOM 1554 O O . ALA A 1 211 ? 13.136 13.520 2.229 1.00 85.88 211 ALA A O 1
ATOM 1555 N N . GLY A 1 212 ? 15.326 13.694 2.693 1.00 82.44 212 GLY A N 1
ATOM 1556 C CA . GLY A 1 212 ? 15.398 12.478 3.505 1.00 82.44 212 GLY A CA 1
ATOM 1557 C C . GLY A 1 212 ? 14.529 12.521 4.765 1.00 82.44 212 GLY A C 1
ATOM 1558 O O . GLY A 1 212 ? 13.847 11.543 5.066 1.00 82.44 212 GLY A O 1
ATOM 1559 N N . LEU A 1 213 ? 14.506 13.652 5.480 1.00 84.00 213 LEU A N 1
ATOM 1560 C CA . LEU A 1 213 ? 13.714 13.797 6.708 1.00 84.00 213 LEU A CA 1
ATOM 1561 C C . LEU A 1 213 ? 12.195 13.762 6.437 1.00 84.00 213 LEU A C 1
ATOM 1563 O O . LEU A 1 213 ? 11.514 12.954 7.067 1.00 84.00 213 LEU A O 1
ATOM 1567 N N . PRO A 1 214 ? 11.639 14.550 5.495 1.00 88.44 214 PRO A N 1
ATOM 1568 C CA . PRO A 1 214 ? 10.238 14.435 5.112 1.00 88.44 214 PRO A CA 1
ATOM 1569 C C . PRO A 1 214 ? 9.884 13.036 4.597 1.00 88.44 214 PRO A C 1
ATOM 1571 O O . PRO A 1 214 ? 8.844 12.503 4.962 1.00 88.44 214 PRO A O 1
ATOM 1574 N N . LEU A 1 215 ? 10.759 12.382 3.827 1.00 84.88 215 LEU A N 1
ATOM 1575 C CA . LEU A 1 215 ? 10.504 11.012 3.372 1.00 84.88 215 LEU A CA 1
ATOM 1576 C C . LEU A 1 215 ? 10.388 10.023 4.548 1.00 84.88 215 LEU A C 1
ATOM 1578 O O . LEU A 1 215 ? 9.478 9.194 4.567 1.00 84.88 215 LEU A O 1
ATOM 1582 N N . ALA A 1 216 ? 11.260 10.142 5.553 1.00 81.00 216 ALA A N 1
ATOM 1583 C CA . ALA A 1 216 ? 11.197 9.325 6.764 1.00 81.00 216 ALA A CA 1
ATOM 1584 C C . ALA A 1 216 ? 9.922 9.594 7.586 1.00 81.00 216 ALA A C 1
ATOM 1586 O O . ALA A 1 216 ? 9.285 8.652 8.055 1.00 81.00 216 ALA A O 1
ATOM 1587 N N . LEU A 1 217 ? 9.519 10.862 7.722 1.00 85.94 217 LEU A N 1
ATOM 1588 C CA . LEU A 1 217 ? 8.292 11.254 8.425 1.00 85.94 217 LEU A CA 1
ATOM 1589 C C . LEU A 1 217 ? 7.028 10.756 7.712 1.00 85.94 217 LEU A C 1
ATOM 1591 O O . LEU A 1 217 ? 6.103 10.288 8.372 1.00 85.94 217 LEU A O 1
ATOM 1595 N N . CYS A 1 218 ? 7.010 10.806 6.378 1.00 85.06 218 CYS A N 1
ATOM 1596 C CA . CYS A 1 218 ? 5.930 10.253 5.564 1.00 85.06 218 CYS A CA 1
ATOM 1597 C C . CYS A 1 218 ? 5.782 8.746 5.806 1.00 85.06 218 CYS A C 1
ATOM 1599 O O . CYS A 1 218 ? 4.678 8.270 6.061 1.00 85.06 218 CYS A O 1
ATOM 1601 N N . GLY A 1 219 ? 6.898 8.008 5.792 1.00 78.94 219 GLY A N 1
ATOM 1602 C CA . GLY A 1 219 ? 6.895 6.578 6.083 1.00 78.94 219 GLY A CA 1
ATOM 1603 C C . GLY A 1 219 ? 6.387 6.268 7.496 1.00 78.94 219 GLY A C 1
ATOM 1604 O O . GLY A 1 219 ? 5.534 5.401 7.659 1.00 78.94 219 GLY A O 1
ATOM 1605 N N . ALA A 1 220 ? 6.871 6.991 8.511 1.00 78.88 220 ALA A N 1
ATOM 1606 C CA . ALA A 1 220 ? 6.455 6.779 9.898 1.00 78.88 220 ALA A CA 1
ATOM 1607 C C . ALA A 1 220 ? 4.957 7.079 10.118 1.00 78.88 220 ALA A C 1
ATOM 1609 O O . ALA A 1 220 ? 4.279 6.351 10.844 1.00 78.88 220 ALA A O 1
ATOM 1610 N N . GLY A 1 221 ? 4.424 8.124 9.470 1.00 80.25 221 GLY A N 1
ATOM 1611 C CA . GLY A 1 221 ? 2.994 8.450 9.497 1.00 80.25 221 GLY A CA 1
ATOM 1612 C C . GLY A 1 221 ? 2.129 7.366 8.845 1.00 80.25 221 GLY A C 1
ATOM 1613 O O . GLY A 1 221 ? 1.159 6.899 9.450 1.00 80.25 221 GLY A O 1
ATOM 1614 N N . MET A 1 222 ? 2.525 6.899 7.656 1.00 80.62 222 MET A N 1
ATOM 1615 C CA . MET A 1 222 ? 1.844 5.810 6.948 1.00 80.62 222 MET A CA 1
ATOM 1616 C C . MET A 1 222 ? 1.856 4.508 7.764 1.00 80.62 222 MET A C 1
ATOM 1618 O O . MET A 1 222 ? 0.832 3.841 7.904 1.00 80.62 222 MET A O 1
ATOM 1622 N N . GLY A 1 223 ? 2.993 4.174 8.365 1.00 73.19 223 GLY A N 1
ATOM 1623 C CA . GLY A 1 223 ? 3.140 3.013 9.232 1.00 73.19 223 GLY A CA 1
ATOM 1624 C C . GLY A 1 223 ? 2.219 3.030 10.455 1.00 73.19 223 GLY A C 1
ATOM 1625 O O . GLY A 1 223 ? 1.449 2.098 10.705 1.00 73.19 223 GLY A O 1
ATOM 1626 N N . ALA A 1 224 ? 2.182 4.160 11.166 1.00 78.50 224 ALA A N 1
ATOM 1627 C CA . ALA A 1 224 ? 1.305 4.326 12.320 1.00 78.50 224 ALA A CA 1
ATOM 1628 C C . ALA A 1 224 ? -0.186 4.171 11.961 1.00 78.50 224 ALA A C 1
ATOM 1630 O O . ALA A 1 224 ? -0.941 3.555 12.718 1.00 78.50 224 ALA A O 1
ATOM 1631 N N . THR A 1 225 ? -0.630 4.665 10.799 1.00 79.31 225 THR A N 1
ATOM 1632 C CA . THR A 1 225 ? -2.028 4.495 10.355 1.00 79.31 225 THR A CA 1
ATOM 1633 C C . THR A 1 225 ? -2.353 3.053 9.945 1.00 79.31 225 THR A C 1
ATOM 1635 O O . THR A 1 225 ? -3.470 2.589 10.209 1.00 79.31 225 THR A O 1
ATOM 1638 N N . MET A 1 226 ? -1.379 2.309 9.402 1.00 78.69 226 MET A N 1
ATOM 1639 C CA . MET A 1 226 ? -1.494 0.867 9.130 1.00 78.69 226 MET A CA 1
ATOM 1640 C C . MET A 1 226 ? -1.669 0.031 10.403 1.00 78.69 226 MET A C 1
ATOM 1642 O O . MET A 1 226 ? -2.294 -1.028 10.346 1.00 78.69 226 MET A O 1
ATOM 1646 N N . VAL A 1 227 ? -1.201 0.519 11.554 1.00 76.75 227 VAL A N 1
ATOM 1647 C CA . VAL A 1 227 ? -1.405 -0.135 12.856 1.00 76.75 227 VAL A CA 1
ATOM 1648 C C . VAL A 1 227 ? -2.698 0.339 13.524 1.00 76.75 227 VAL A C 1
ATOM 1650 O O . VAL A 1 227 ? -3.559 -0.474 13.873 1.00 76.75 227 VAL A O 1
ATOM 1653 N N . LEU A 1 228 ? -2.873 1.653 13.695 1.00 78.94 228 LEU A N 1
ATOM 1654 C CA . LEU A 1 228 ? -3.956 2.232 14.500 1.00 78.94 228 LEU A CA 1
ATOM 1655 C C . LEU A 1 228 ? -5.347 1.996 13.890 1.00 78.94 228 LEU A C 1
ATOM 1657 O O . LEU A 1 228 ? -6.293 1.691 14.619 1.00 78.94 228 LEU A O 1
ATOM 1661 N N . GLY A 1 229 ? -5.485 2.103 12.564 1.00 80.88 229 GLY A N 1
ATOM 1662 C CA . GLY A 1 229 ? -6.771 1.967 11.873 1.00 80.88 229 GLY A CA 1
ATOM 1663 C C . GLY A 1 229 ? -7.369 0.557 11.980 1.00 80.88 229 GLY A C 1
ATOM 1664 O O . GLY A 1 229 ? -8.488 0.406 12.482 1.00 80.88 229 GLY A O 1
ATOM 1665 N N . PRO A 1 230 ? -6.650 -0.496 11.543 1.00 79.50 230 PRO A N 1
ATOM 1666 C CA . PRO A 1 230 ? -7.095 -1.876 11.711 1.00 79.50 230 PRO A CA 1
ATOM 1667 C C . PRO A 1 230 ? -7.311 -2.267 13.175 1.00 79.50 230 PRO A C 1
ATOM 1669 O O . PRO A 1 230 ? -8.330 -2.891 13.462 1.00 79.50 230 PRO A O 1
ATOM 1672 N N . SER A 1 231 ? -6.435 -1.840 14.092 1.00 80.81 231 SER A N 1
ATOM 1673 C CA . SER A 1 231 ? -6.579 -2.119 15.532 1.00 80.81 231 SER A CA 1
ATOM 1674 C C . SER A 1 231 ? -7.859 -1.515 16.109 1.00 80.81 231 SER A C 1
ATOM 1676 O O . SER A 1 231 ? -8.586 -2.163 16.863 1.00 80.81 231 SER A O 1
ATOM 1678 N N . LEU A 1 232 ? -8.192 -0.279 15.720 1.00 83.25 232 LEU A N 1
ATOM 1679 C CA . LEU A 1 232 ? -9.444 0.348 16.130 1.00 83.25 232 LEU A CA 1
ATOM 1680 C C . LEU A 1 232 ? -10.657 -0.385 15.542 1.00 83.25 232 LEU A C 1
ATOM 1682 O O . LEU A 1 232 ? -11.628 -0.618 16.258 1.00 83.25 232 LEU A O 1
ATOM 1686 N N . ARG A 1 233 ? -10.593 -0.798 14.270 1.00 83.31 233 ARG A N 1
ATOM 1687 C CA . ARG A 1 233 ? -11.659 -1.580 13.623 1.00 83.31 233 ARG A CA 1
ATOM 1688 C C . ARG A 1 233 ? -11.888 -2.914 14.337 1.00 83.31 233 ARG A C 1
ATOM 1690 O O . ARG A 1 233 ? -13.033 -3.265 14.597 1.00 83.31 233 ARG A O 1
ATOM 1697 N N . GLN A 1 234 ? -10.814 -3.618 14.686 1.00 82.06 234 GLN A N 1
ATOM 1698 C CA . GLN A 1 234 ? -10.867 -4.873 15.440 1.00 82.06 234 GLN A CA 1
ATOM 1699 C C . GLN A 1 234 ? -11.529 -4.698 16.810 1.00 82.06 234 GLN A C 1
ATOM 1701 O O . GLN A 1 234 ? -12.250 -5.586 17.249 1.00 82.06 234 GLN A O 1
ATOM 1706 N N . ALA A 1 235 ? -11.324 -3.547 17.457 1.00 82.62 235 ALA A N 1
ATOM 1707 C CA . ALA A 1 235 ? -11.889 -3.261 18.771 1.00 82.62 235 ALA A CA 1
ATOM 1708 C C . ALA A 1 235 ? -13.383 -2.886 18.751 1.00 82.62 235 ALA A C 1
ATOM 1710 O O . ALA A 1 235 ? -14.059 -3.079 19.756 1.00 82.62 235 ALA A O 1
ATOM 1711 N N . ILE A 1 236 ? -13.897 -2.310 17.655 1.00 84.56 236 ILE A N 1
ATOM 1712 C CA . ILE A 1 236 ? -15.274 -1.771 17.607 1.00 84.56 236 ILE A CA 1
ATOM 1713 C C . ILE A 1 236 ? -16.246 -2.599 16.759 1.00 84.56 236 ILE A C 1
ATOM 1715 O O . ILE A 1 236 ? -17.456 -2.466 16.924 1.00 84.56 236 ILE A O 1
ATOM 1719 N N . VAL A 1 237 ? -15.752 -3.404 15.814 1.00 78.38 237 VAL A N 1
ATOM 1720 C CA . VAL A 1 237 ? -16.603 -4.137 14.866 1.00 78.38 237 VAL A CA 1
ATOM 1721 C C . VAL A 1 237 ? -16.886 -5.552 15.386 1.00 78.38 237 VAL A C 1
ATOM 1723 O O . VAL A 1 237 ? -15.940 -6.286 15.670 1.00 78.38 237 VAL A O 1
ATOM 1726 N N . PRO A 1 238 ? -18.157 -5.992 15.446 1.00 80.19 238 PRO A N 1
ATOM 1727 C CA . PRO A 1 238 ? -18.504 -7.363 15.818 1.00 80.19 238 PRO A CA 1
ATOM 1728 C C . PRO A 1 238 ? -17.866 -8.412 14.897 1.00 80.19 238 PRO A C 1
ATOM 1730 O O . PRO A 1 238 ? -17.835 -8.238 13.675 1.00 80.19 238 PRO A O 1
ATOM 1733 N N . ALA A 1 239 ? -17.437 -9.548 15.462 1.00 75.56 239 ALA A N 1
ATOM 1734 C CA . ALA A 1 239 ? -16.714 -10.597 14.732 1.00 75.56 239 ALA A CA 1
ATOM 1735 C C . ALA A 1 239 ? -17.456 -11.095 13.475 1.00 75.56 239 ALA A C 1
ATOM 1737 O O . ALA A 1 239 ? -16.847 -11.260 12.419 1.00 75.56 239 ALA A O 1
ATOM 1738 N N . HIS A 1 240 ? -18.782 -11.247 13.549 1.00 72.25 240 HIS A N 1
ATOM 1739 C CA . HIS A 1 240 ? -19.607 -11.716 12.430 1.00 72.25 240 HIS A CA 1
ATOM 1740 C C . HIS A 1 240 ? -19.753 -10.692 11.284 1.00 72.25 240 HIS A C 1
ATOM 1742 O O . HIS A 1 240 ? -20.084 -11.072 10.163 1.00 72.25 240 HIS A O 1
ATOM 1748 N N . LEU A 1 241 ? -19.482 -9.402 11.528 1.00 74.00 241 LEU A N 1
ATOM 1749 C CA . LEU A 1 241 ? -19.499 -8.341 10.507 1.00 74.00 241 LEU A CA 1
ATOM 1750 C C . LEU A 1 241 ? -18.098 -7.922 10.058 1.00 74.00 241 LEU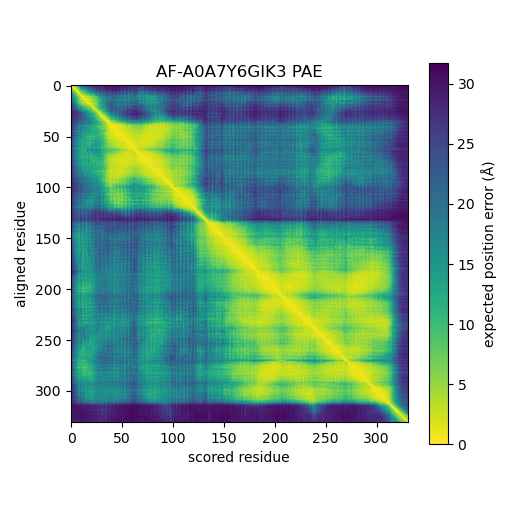 A C 1
ATOM 1752 O O . LEU A 1 241 ? -17.980 -7.136 9.115 1.00 74.00 241 LEU A O 1
ATOM 1756 N N . MET A 1 242 ? -17.041 -8.446 10.687 1.00 65.88 242 MET A N 1
ATOM 1757 C CA . MET A 1 242 ? -15.664 -8.004 10.463 1.00 65.88 242 MET A CA 1
ATOM 1758 C C . MET A 1 242 ? -15.265 -8.076 8.986 1.00 65.88 242 MET A C 1
ATOM 1760 O O . MET A 1 242 ? -14.727 -7.108 8.455 1.00 65.88 242 MET A O 1
ATOM 1764 N N . GLY A 1 243 ? -15.600 -9.175 8.298 1.00 49.69 243 GLY A N 1
ATOM 1765 C CA . GLY A 1 243 ? -15.332 -9.335 6.865 1.00 49.69 243 GLY A CA 1
ATOM 1766 C C . GLY A 1 243 ? -16.053 -8.294 6.002 1.00 49.69 243 GLY A C 1
ATOM 1767 O O . GLY A 1 243 ? -15.434 -7.661 5.151 1.00 49.69 243 GLY A O 1
ATOM 1768 N N . ARG A 1 244 ? -17.339 -8.032 6.278 1.00 63.16 244 ARG A N 1
ATOM 1769 C CA . ARG A 1 244 ? -18.145 -7.048 5.531 1.00 63.16 244 ARG A CA 1
ATOM 1770 C C . ARG A 1 244 ? -17.629 -5.623 5.731 1.00 63.16 244 ARG A C 1
ATOM 1772 O O . ARG A 1 244 ? -17.493 -4.877 4.765 1.00 63.16 244 ARG A O 1
ATOM 1779 N N . VAL A 1 245 ? -17.301 -5.250 6.968 1.00 69.69 245 VAL A N 1
ATOM 1780 C CA . VAL A 1 245 ? -16.774 -3.913 7.290 1.00 69.69 245 VAL A CA 1
ATOM 1781 C C . VAL A 1 245 ? -15.348 -3.732 6.767 1.00 69.69 245 VAL A C 1
ATOM 1783 O O . VAL A 1 245 ? -14.998 -2.652 6.284 1.00 69.69 245 VAL A O 1
ATOM 1786 N N . ALA A 1 246 ? -14.514 -4.773 6.818 1.00 66.69 246 ALA A N 1
ATOM 1787 C CA . ALA A 1 246 ? -13.173 -4.737 6.244 1.00 66.69 246 ALA A CA 1
ATOM 1788 C C . ALA A 1 246 ? -13.225 -4.473 4.731 1.00 66.69 246 ALA A C 1
ATOM 1790 O O . ALA A 1 246 ? -12.541 -3.562 4.267 1.00 66.69 246 ALA A O 1
ATOM 1791 N N . SER A 1 247 ? -14.081 -5.180 3.988 1.00 58.31 247 SER A N 1
ATOM 1792 C CA . SER A 1 247 ? -14.258 -4.954 2.548 1.00 58.31 247 SER A CA 1
ATOM 1793 C C . SER A 1 247 ? -14.844 -3.571 2.248 1.00 58.31 247 SER A C 1
ATOM 1795 O O . SER A 1 247 ? -14.278 -2.832 1.442 1.00 58.31 247 SER A O 1
ATOM 1797 N N . ALA A 1 248 ? -15.900 -3.159 2.960 1.00 68.44 248 ALA A N 1
ATOM 1798 C CA . ALA A 1 248 ? -16.527 -1.848 2.772 1.00 68.44 248 ALA A CA 1
ATOM 1799 C C . ALA A 1 248 ? -15.572 -0.675 3.063 1.00 68.44 248 ALA A C 1
ATOM 1801 O O . ALA A 1 248 ? -15.640 0.357 2.403 1.00 68.44 248 ALA A O 1
ATOM 1802 N N . SER A 1 249 ? -14.659 -0.832 4.029 1.00 67.00 249 SER A N 1
ATOM 1803 C CA . SER A 1 249 ? -13.669 0.201 4.367 1.00 67.00 249 SER A CA 1
ATOM 1804 C C . SER A 1 249 ? -12.415 0.178 3.489 1.00 67.00 249 SER A C 1
ATOM 1806 O O . SER A 1 249 ? -11.777 1.217 3.335 1.00 67.00 249 SER A O 1
ATOM 1808 N N . ARG A 1 250 ? -12.051 -0.967 2.893 1.00 65.44 250 ARG A N 1
ATOM 1809 C CA . ARG A 1 250 ? -10.929 -1.059 1.942 1.00 65.44 250 ARG A CA 1
ATOM 1810 C C . ARG A 1 250 ? -11.283 -0.552 0.554 1.00 65.44 250 ARG A C 1
ATOM 1812 O O . ARG A 1 250 ? -10.427 0.049 -0.089 1.00 65.44 250 ARG A O 1
ATOM 1819 N N . MET A 1 251 ? -12.516 -0.775 0.106 1.00 61.88 251 MET A N 1
ATOM 1820 C CA . MET A 1 251 ? -12.923 -0.470 -1.264 1.00 61.88 251 MET A CA 1
ATOM 1821 C C . MET A 1 251 ? -12.626 0.986 -1.684 1.00 61.88 251 MET A C 1
ATOM 1823 O O . MET A 1 251 ? -12.001 1.159 -2.729 1.00 61.88 251 MET A O 1
ATOM 1827 N N . PRO A 1 252 ? -12.925 2.034 -0.883 1.00 69.25 252 PRO A N 1
ATOM 1828 C CA . PRO A 1 252 ? -12.593 3.410 -1.261 1.00 69.25 252 PRO A CA 1
ATOM 1829 C C . PRO A 1 252 ? -11.089 3.638 -1.451 1.00 69.25 252 PRO A C 1
ATOM 1831 O O . PRO A 1 252 ? -10.681 4.312 -2.393 1.00 69.25 252 PRO A O 1
ATOM 1834 N N . ALA A 1 253 ? -10.255 3.045 -0.589 1.00 65.06 253 ALA A N 1
ATOM 1835 C CA . ALA A 1 253 ? -8.801 3.174 -0.668 1.00 65.06 253 ALA A CA 1
ATOM 1836 C C . ALA A 1 253 ? -8.234 2.481 -1.917 1.00 65.06 253 ALA A C 1
ATOM 1838 O O . ALA A 1 253 ? -7.371 3.042 -2.593 1.00 65.06 253 ALA A O 1
ATOM 1839 N N . MET A 1 254 ? -8.764 1.303 -2.267 1.00 57.38 254 MET A N 1
ATOM 1840 C CA . MET A 1 254 ? -8.377 0.588 -3.489 1.00 57.38 254 MET A CA 1
ATOM 1841 C C . MET A 1 254 ? -8.772 1.348 -4.756 1.00 57.38 254 MET A C 1
ATOM 1843 O O . MET A 1 254 ? -8.068 1.250 -5.749 1.00 57.38 254 MET A O 1
ATOM 1847 N N . CYS A 1 255 ? -9.827 2.163 -4.699 1.00 58.22 255 CYS A N 1
ATOM 1848 C CA . CYS A 1 255 ? -10.277 2.982 -5.827 1.00 58.22 255 CYS A CA 1
ATOM 1849 C C . CYS A 1 255 ? -9.592 4.348 -5.897 1.00 58.22 255 CYS A C 1
ATOM 1851 O O . CYS A 1 255 ? -9.615 4.999 -6.937 1.00 58.22 255 CYS A O 1
ATOM 1853 N N . ALA A 1 256 ? -8.971 4.796 -4.806 1.00 66.50 256 ALA A N 1
ATOM 1854 C CA . ALA A 1 256 ? -8.231 6.051 -4.755 1.00 66.50 256 ALA A CA 1
ATOM 1855 C C . ALA A 1 256 ? -6.767 5.891 -5.197 1.00 66.50 256 ALA A C 1
ATOM 1857 O O . ALA A 1 256 ? -6.239 6.774 -5.871 1.00 66.50 256 ALA A O 1
ATOM 1858 N N . ALA A 1 257 ? -6.114 4.771 -4.862 1.00 60.62 257 ALA A N 1
ATOM 1859 C CA . ALA A 1 257 ? -4.732 4.477 -5.269 1.00 60.62 257 ALA A CA 1
ATOM 1860 C C . ALA A 1 257 ? -4.489 4.640 -6.795 1.00 60.62 257 ALA A C 1
ATOM 1862 O O . ALA A 1 257 ? -3.575 5.376 -7.172 1.00 60.62 257 ALA A O 1
ATOM 1863 N N . PRO A 1 258 ? -5.320 4.058 -7.678 1.00 55.62 258 PRO A N 1
ATOM 1864 C CA . PRO A 1 258 ? -5.375 4.304 -9.125 1.00 55.62 258 PRO A CA 1
ATOM 1865 C C . PRO A 1 258 ? -5.327 5.767 -9.539 1.00 55.62 258 PRO A C 1
ATOM 1867 O O . PRO A 1 258 ? -4.498 6.172 -10.358 1.00 55.62 258 PRO A O 1
ATOM 1870 N N . VAL A 1 259 ? -6.243 6.554 -8.967 1.00 62.03 259 VAL A N 1
ATOM 1871 C CA . VAL A 1 259 ? -6.415 7.977 -9.254 1.00 62.03 259 VAL A CA 1
ATOM 1872 C C . VAL A 1 259 ? -5.143 8.699 -8.848 1.00 62.03 259 VAL A C 1
ATOM 1874 O O . VAL A 1 259 ? -4.585 9.463 -9.630 1.00 62.03 259 VAL A O 1
ATOM 1877 N N . GLY A 1 260 ? -4.650 8.401 -7.645 1.00 64.88 260 GLY A N 1
ATOM 1878 C CA . GLY A 1 260 ? -3.424 8.964 -7.101 1.00 64.88 260 GLY A CA 1
ATOM 1879 C C . GLY A 1 260 ? -2.209 8.656 -7.971 1.00 64.88 260 GLY A C 1
ATOM 1880 O O . GLY A 1 260 ? -1.418 9.552 -8.241 1.00 64.88 260 GLY A O 1
ATOM 1881 N N . ALA A 1 261 ? -2.078 7.433 -8.485 1.00 64.31 261 ALA A N 1
ATOM 1882 C CA . ALA A 1 261 ? -0.969 7.064 -9.360 1.00 64.31 261 ALA A CA 1
ATOM 1883 C C . ALA A 1 261 ? -1.046 7.753 -10.734 1.00 64.31 261 ALA A C 1
ATOM 1885 O O . ALA A 1 261 ? -0.014 8.164 -11.266 1.00 64.31 261 ALA A O 1
ATOM 1886 N N . PHE A 1 262 ? -2.241 7.931 -11.310 1.00 66.81 262 PHE A N 1
ATOM 1887 C CA . PHE A 1 262 ? -2.424 8.705 -12.546 1.00 66.81 262 PHE A CA 1
ATOM 1888 C C . PHE A 1 262 ? -2.131 10.181 -12.365 1.00 66.81 262 PHE A C 1
ATOM 1890 O O . PHE A 1 262 ? -1.321 10.741 -13.100 1.00 66.81 262 PHE A O 1
ATOM 1897 N N . LEU A 1 263 ? -2.775 10.797 -11.375 1.00 68.06 263 LEU A N 1
ATOM 1898 C CA . LEU A 1 263 ? -2.592 12.203 -11.047 1.00 68.06 263 LEU A CA 1
ATOM 1899 C C . LEU A 1 263 ? -1.178 12.473 -10.531 1.00 68.06 263 LEU A C 1
ATOM 1901 O O . LEU A 1 263 ? -0.692 13.586 -10.665 1.00 68.06 263 LEU A O 1
ATOM 1905 N N . GLY A 1 264 ? -0.494 11.464 -9.994 1.00 68.25 264 GLY A N 1
ATOM 1906 C CA . GLY A 1 264 ? 0.923 11.515 -9.663 1.00 68.25 264 GLY A CA 1
ATOM 1907 C C . GLY A 1 264 ? 1.808 11.444 -10.907 1.00 68.25 264 GLY A C 1
ATOM 1908 O O . GLY A 1 264 ? 2.697 12.270 -11.086 1.00 68.25 264 GLY A O 1
ATOM 1909 N N . GLY A 1 26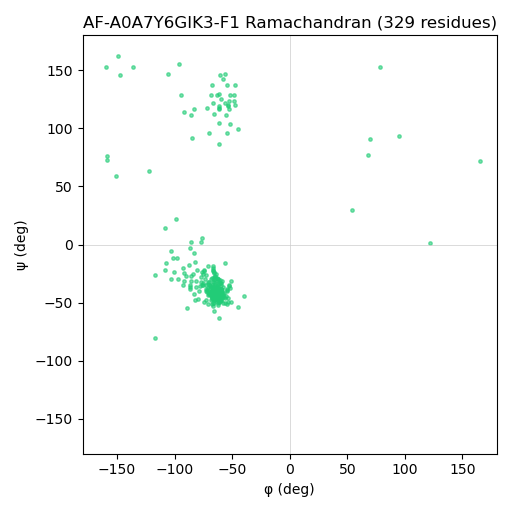5 ? 1.558 10.475 -11.792 1.00 63.12 265 GLY A N 1
ATOM 1910 C CA . GLY A 1 265 ? 2.410 10.179 -12.944 1.00 63.12 265 GLY A CA 1
ATOM 1911 C C . GLY A 1 265 ? 2.232 11.118 -14.142 1.00 63.12 265 GLY A C 1
ATOM 1912 O O . GLY A 1 265 ? 3.218 11.491 -14.774 1.00 63.12 265 GLY A O 1
ATOM 1913 N N . TRP A 1 266 ? 1.004 11.525 -14.473 1.00 72.06 266 TRP A N 1
ATOM 1914 C CA . TRP A 1 266 ? 0.726 12.378 -15.635 1.00 72.06 266 TRP A CA 1
ATOM 1915 C C . TRP A 1 266 ? 1.420 13.743 -15.520 1.00 72.06 266 TRP A C 1
ATOM 1917 O O . TRP A 1 266 ? 2.330 13.996 -16.318 1.00 72.06 266 TRP A O 1
ATOM 1927 N N . PRO A 1 267 ? 1.096 14.598 -14.525 1.00 72.06 267 PRO A N 1
ATOM 1928 C CA . PRO A 1 267 ? 1.732 15.904 -14.393 1.00 72.06 267 PRO A CA 1
ATOM 1929 C C . PRO A 1 267 ? 3.227 15.810 -14.066 1.00 72.06 267 PRO A C 1
ATOM 1931 O O . PRO A 1 267 ? 3.966 16.680 -14.519 1.00 72.06 267 PRO A O 1
ATOM 1934 N N . ALA A 1 268 ? 3.695 14.741 -13.399 1.00 71.44 268 ALA A N 1
ATOM 1935 C CA . ALA A 1 268 ? 5.132 14.498 -13.212 1.00 71.44 268 ALA A CA 1
ATOM 1936 C C . ALA A 1 268 ? 5.893 14.342 -14.537 1.00 71.44 268 ALA A C 1
ATOM 1938 O O . ALA A 1 268 ? 7.074 14.673 -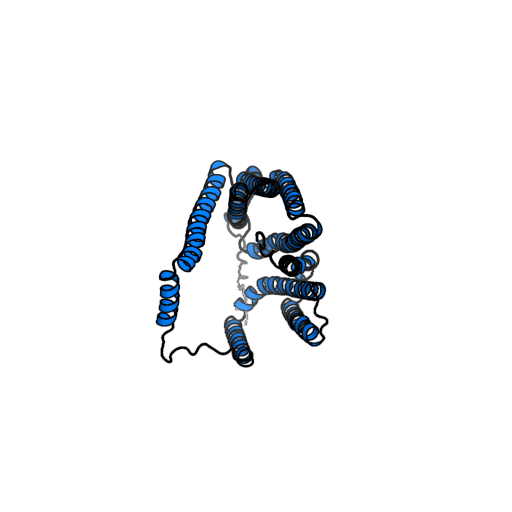14.604 1.00 71.44 268 ALA A O 1
ATOM 1939 N N . THR A 1 269 ? 5.242 13.826 -15.588 1.00 70.12 269 THR A N 1
ATOM 1940 C CA . THR A 1 269 ? 5.883 13.637 -16.901 1.00 70.12 269 THR A CA 1
ATOM 1941 C C . THR A 1 269 ? 5.700 14.807 -17.862 1.00 70.12 269 THR A C 1
ATOM 1943 O O . THR A 1 269 ? 6.469 14.899 -18.816 1.00 70.12 269 THR A O 1
ATOM 1946 N N . THR A 1 270 ? 4.699 15.671 -17.659 1.00 73.06 270 THR A N 1
ATOM 1947 C CA . THR A 1 270 ? 4.407 16.787 -18.577 1.00 73.06 270 THR A CA 1
ATOM 1948 C C . THR A 1 270 ? 4.869 18.150 -18.065 1.00 73.06 270 THR A C 1
ATOM 1950 O O . THR A 1 270 ? 5.168 19.006 -18.888 1.00 73.06 270 THR A O 1
ATOM 1953 N N . HIS A 1 271 ? 4.906 18.367 -16.746 1.00 75.62 271 HIS A N 1
ATOM 1954 C CA . HIS A 1 271 ? 5.266 19.655 -16.144 1.00 75.62 271 HIS A CA 1
ATOM 1955 C C . HIS A 1 271 ? 6.533 19.530 -15.294 1.00 75.62 271 HIS A C 1
ATOM 1957 O O . HIS A 1 271 ? 7.620 19.875 -15.747 1.00 75.62 271 HIS A O 1
ATOM 1963 N N . ASP A 1 272 ? 6.387 19.030 -14.068 1.00 80.06 272 ASP A N 1
ATOM 1964 C CA . ASP A 1 272 ? 7.461 18.866 -13.092 1.00 80.06 272 ASP A CA 1
ATOM 1965 C C . ASP A 1 272 ? 7.038 17.823 -12.045 1.00 80.06 272 ASP A C 1
ATOM 1967 O O . ASP A 1 272 ? 5.852 17.651 -11.748 1.00 80.06 272 ASP A O 1
ATOM 1971 N N . ILE A 1 273 ? 8.013 17.145 -11.445 1.00 81.06 273 ILE A N 1
ATOM 1972 C CA . ILE A 1 273 ? 7.797 16.140 -10.400 1.00 81.06 273 ILE A CA 1
ATOM 1973 C C . ILE A 1 273 ? 7.243 16.754 -9.103 1.00 81.06 273 ILE A C 1
ATOM 1975 O O . ILE A 1 273 ? 6.629 16.052 -8.302 1.00 81.06 273 ILE A O 1
ATOM 1979 N N . ARG A 1 274 ? 7.413 18.070 -8.897 1.00 83.75 274 ARG A N 1
ATOM 1980 C CA . ARG A 1 274 ? 6.934 18.793 -7.706 1.00 83.75 274 ARG A CA 1
ATOM 1981 C C . ARG A 1 274 ? 5.428 19.059 -7.719 1.00 83.75 274 ARG A C 1
ATOM 1983 O O . ARG A 1 274 ? 4.798 19.018 -6.666 1.00 83.75 274 ARG A O 1
ATOM 1990 N N . THR A 1 275 ? 4.834 19.308 -8.887 1.00 80.19 275 THR A N 1
ATOM 1991 C CA . THR A 1 275 ? 3.400 19.619 -9.039 1.00 80.19 275 THR A CA 1
ATOM 1992 C C . THR A 1 275 ? 2.475 18.567 -8.405 1.00 80.19 275 THR A C 1
ATOM 1994 O O . THR A 1 275 ? 1.629 18.952 -7.594 1.00 80.19 275 THR A O 1
ATOM 1997 N N . PRO A 1 276 ? 2.625 17.254 -8.685 1.00 83.25 276 PRO A N 1
ATOM 1998 C CA . PRO A 1 276 ? 1.799 16.237 -8.034 1.00 83.25 276 PRO A CA 1
ATOM 1999 C C . PRO A 1 276 ? 2.052 16.121 -6.527 1.00 83.25 276 PRO A C 1
ATOM 2001 O O . PRO A 1 276 ? 1.121 15.811 -5.788 1.00 83.25 276 PRO A O 1
ATOM 2004 N N . LEU A 1 277 ? 3.270 16.407 -6.048 1.00 87.06 277 LEU A N 1
ATOM 2005 C CA . LEU A 1 277 ? 3.581 16.379 -4.614 1.00 87.06 277 LEU A CA 1
ATOM 2006 C C . LEU A 1 277 ? 2.866 17.510 -3.860 1.00 87.06 277 LEU A C 1
ATOM 2008 O O . LEU A 1 277 ? 2.279 17.264 -2.808 1.00 87.06 277 LEU A O 1
ATOM 2012 N N . TYR A 1 278 ? 2.834 18.728 -4.413 1.00 89.50 278 TYR A N 1
ATOM 2013 C CA . TYR A 1 278 ? 2.060 19.831 -3.829 1.00 89.50 278 TYR A CA 1
ATOM 2014 C C . TYR A 1 278 ? 0.556 19.534 -3.811 1.00 89.50 278 TYR A C 1
ATOM 2016 O O . TYR A 1 278 ? -0.103 19.769 -2.798 1.00 89.50 278 TYR A O 1
ATOM 2024 N N . ALA A 1 279 ? 0.015 18.974 -4.897 1.00 86.94 279 ALA A N 1
ATOM 2025 C CA . ALA A 1 279 ? -1.391 18.581 -4.959 1.00 86.94 279 ALA A CA 1
ATOM 2026 C C . ALA A 1 279 ? -1.732 17.498 -3.917 1.00 86.94 279 ALA A C 1
ATOM 2028 O O . ALA A 1 279 ? -2.739 17.612 -3.215 1.00 86.94 279 ALA A O 1
ATOM 2029 N N . ALA A 1 280 ? -0.869 16.487 -3.764 1.00 87.25 280 ALA A N 1
ATOM 2030 C CA . ALA A 1 280 ? -1.028 15.434 -2.763 1.00 87.25 280 ALA A CA 1
ATOM 2031 C C . ALA A 1 280 ? -0.977 15.984 -1.327 1.00 87.25 280 ALA A C 1
ATOM 2033 O O . ALA A 1 280 ? -1.816 15.616 -0.506 1.00 87.25 280 ALA A O 1
ATOM 2034 N N . ALA A 1 281 ? -0.056 16.909 -1.035 1.00 90.88 281 ALA A N 1
ATOM 2035 C CA . ALA A 1 281 ? 0.030 17.557 0.273 1.00 90.88 281 ALA A CA 1
ATOM 2036 C C . ALA A 1 281 ? -1.253 18.323 0.628 1.00 90.88 281 ALA A C 1
ATOM 2038 O O . ALA A 1 281 ? -1.791 18.159 1.722 1.00 90.88 281 ALA A O 1
ATOM 2039 N N . VAL A 1 282 ? -1.781 19.127 -0.304 1.00 91.69 282 VAL A N 1
ATOM 2040 C CA . VAL A 1 282 ? -3.031 19.879 -0.098 1.00 91.69 282 VAL A CA 1
ATOM 2041 C C . VAL A 1 282 ? -4.209 18.932 0.134 1.00 91.69 282 VAL A C 1
ATOM 2043 O O . VAL A 1 282 ? -5.012 19.149 1.045 1.00 91.69 282 VAL A O 1
ATOM 2046 N N . LEU A 1 283 ? -4.303 17.855 -0.650 1.00 89.88 283 LEU A N 1
ATOM 2047 C CA . LEU A 1 283 ? -5.359 16.857 -0.501 1.00 89.88 283 LEU A CA 1
ATOM 2048 C C . LEU A 1 283 ? -5.296 16.156 0.864 1.00 89.88 283 LEU A C 1
ATOM 2050 O O . LEU A 1 283 ? -6.314 16.047 1.542 1.00 89.88 283 LEU A O 1
ATOM 2054 N N . LEU A 1 284 ? -4.113 15.720 1.298 1.00 89.44 284 LEU A N 1
ATOM 2055 C CA . LEU A 1 284 ? -3.948 15.033 2.580 1.00 89.44 284 LEU A CA 1
ATOM 2056 C C . LEU A 1 284 ? -4.199 15.958 3.772 1.00 89.44 284 LEU A C 1
ATOM 2058 O O . LEU A 1 284 ? -4.872 15.557 4.720 1.00 89.44 284 LEU A O 1
ATOM 2062 N N . LEU A 1 285 ? -3.727 17.207 3.722 1.00 92.12 285 LEU A N 1
ATOM 2063 C CA . LEU A 1 285 ? -3.959 18.180 4.792 1.00 92.12 285 LEU A CA 1
ATOM 2064 C C . LEU A 1 285 ? -5.436 18.583 4.890 1.00 92.12 285 LEU A C 1
ATOM 2066 O O . LEU A 1 285 ? -5.976 18.660 5.993 1.00 92.12 285 LEU A O 1
ATOM 2070 N N . SER A 1 286 ? -6.112 18.784 3.754 1.00 91.19 286 SER A N 1
ATOM 2071 C CA . SER A 1 286 ? -7.552 19.077 3.735 1.00 91.19 286 SER A CA 1
ATOM 2072 C C . SER A 1 286 ? -8.386 17.889 4.219 1.00 91.19 286 SER A C 1
ATOM 2074 O O . SER A 1 286 ? -9.261 18.071 5.064 1.00 91.19 286 SER A O 1
ATOM 2076 N N . MET A 1 287 ? -8.070 16.666 3.778 1.00 88.06 287 MET A N 1
ATOM 2077 C CA . MET A 1 287 ? -8.697 15.449 4.301 1.00 88.06 287 MET A CA 1
ATOM 2078 C C . MET A 1 287 ? -8.477 15.302 5.800 1.00 88.06 287 MET A C 1
ATOM 2080 O O . MET A 1 287 ? -9.443 15.080 6.522 1.00 88.06 287 MET A O 1
ATOM 2084 N N . THR A 1 288 ? -7.252 15.520 6.279 1.00 90.25 288 THR A N 1
ATOM 2085 C CA . THR A 1 288 ? -6.940 15.466 7.711 1.00 90.25 288 THR A CA 1
ATOM 2086 C C . THR A 1 288 ? -7.778 16.467 8.502 1.00 90.25 288 THR A C 1
ATOM 2088 O O . THR A 1 288 ? -8.329 16.111 9.541 1.00 90.25 288 THR A O 1
ATOM 2091 N N . ALA A 1 289 ? -7.933 17.699 8.007 1.00 88.62 289 ALA A N 1
ATOM 2092 C CA . ALA A 1 289 ? -8.765 18.713 8.652 1.00 88.62 289 ALA A CA 1
ATOM 2093 C C . ALA A 1 289 ? -10.245 18.295 8.727 1.00 88.62 289 ALA A C 1
ATOM 2095 O O . ALA A 1 289 ? -10.889 18.484 9.761 1.00 88.62 289 ALA A O 1
ATOM 2096 N N . VAL A 1 290 ? -10.775 17.675 7.668 1.00 87.50 290 VAL A N 1
ATOM 2097 C CA . VAL A 1 290 ? -12.151 17.153 7.639 1.00 87.50 290 VAL A CA 1
ATOM 2098 C C . VAL A 1 290 ? -12.311 15.982 8.615 1.00 87.50 290 VAL A C 1
ATOM 2100 O O . VAL A 1 290 ? -13.209 15.988 9.466 1.00 87.50 290 VAL A O 1
ATOM 2103 N N . THR A 1 291 ? -11.417 14.993 8.548 1.00 85.69 291 THR A N 1
ATOM 2104 C CA . THR A 1 291 ? -11.510 13.760 9.340 1.00 85.69 291 THR A CA 1
ATOM 2105 C C . THR A 1 291 ? -11.155 13.963 10.808 1.00 85.69 291 THR A C 1
ATOM 2107 O O . THR A 1 291 ? -11.642 13.199 11.638 1.00 85.69 291 THR A O 1
ATOM 2110 N N . ALA A 1 292 ? -10.406 15.014 11.159 1.00 85.44 292 ALA A N 1
ATOM 2111 C CA . ALA A 1 292 ? -10.075 15.365 12.544 1.00 85.44 292 ALA A CA 1
ATOM 2112 C C . ALA A 1 292 ? -11.319 15.463 13.442 1.00 85.44 292 ALA A C 1
ATOM 2114 O O . ALA A 1 292 ? -11.296 15.074 14.611 1.00 85.44 292 ALA A O 1
ATOM 2115 N N . SER A 1 293 ? -12.430 15.950 12.881 1.00 79.31 293 SER A N 1
ATOM 2116 C CA . SER A 1 293 ? -13.714 16.057 13.581 1.00 79.31 293 SER A CA 1
ATOM 2117 C C . SER A 1 293 ? -14.435 14.706 13.748 1.00 79.31 293 SER A C 1
ATOM 2119 O O . SER A 1 293 ? -15.217 14.517 14.691 1.00 79.31 293 SER A O 1
ATOM 2121 N N . MET A 1 294 ? -14.149 13.749 12.861 1.00 85.12 294 MET A N 1
ATOM 2122 C CA . MET A 1 294 ? -14.775 12.427 12.795 1.00 85.12 294 MET A CA 1
ATOM 2123 C C . MET A 1 294 ? -14.077 11.411 13.704 1.00 85.12 294 MET A C 1
ATOM 2125 O O . MET A 1 294 ? -14.747 10.576 14.310 1.00 85.12 294 MET A O 1
ATOM 2129 N N . THR A 1 295 ? -12.755 11.507 13.853 1.00 84.69 295 THR A N 1
ATOM 2130 C CA . THR A 1 295 ? -11.921 10.568 14.621 1.00 84.69 295 THR A CA 1
ATOM 2131 C C . THR A 1 295 ? -11.587 11.062 16.027 1.00 84.69 295 THR A C 1
ATOM 2133 O O . THR A 1 295 ? -10.618 10.605 16.616 1.00 84.69 295 THR A O 1
ATOM 2136 N N . SER A 1 296 ? -12.361 11.979 16.616 1.00 87.62 296 SER A N 1
ATOM 2137 C CA . SER A 1 296 ? -12.036 12.510 17.949 1.00 87.62 296 SER A CA 1
ATOM 2138 C C . SER A 1 296 ? -12.006 11.423 19.035 1.00 87.62 296 SER A C 1
ATOM 2140 O O . SER A 1 296 ? -12.813 10.490 19.026 1.00 87.62 296 SER A O 1
ATOM 2142 N N . ASN A 1 297 ? -11.121 11.574 20.030 1.00 88.38 297 ASN A N 1
ATOM 2143 C CA . ASN A 1 297 ? -10.981 10.610 21.133 1.00 88.38 297 ASN A CA 1
ATOM 2144 C C . ASN A 1 297 ? -12.313 10.284 21.818 1.00 88.38 297 ASN A C 1
ATOM 2146 O O . ASN A 1 297 ? -12.575 9.135 22.156 1.00 88.38 297 ASN A O 1
ATOM 2150 N N . ARG A 1 298 ? -13.191 11.285 21.973 1.00 87.25 298 ARG A N 1
ATOM 2151 C CA . ARG A 1 298 ? -14.521 11.094 22.568 1.00 87.25 298 ARG A CA 1
ATOM 2152 C C . ARG A 1 298 ? -15.385 10.128 21.755 1.00 87.25 298 ARG A C 1
ATOM 2154 O O . ARG A 1 298 ? -16.065 9.294 22.344 1.00 87.25 298 ARG A O 1
ATOM 2161 N N . ARG A 1 299 ? -15.359 10.233 20.421 1.00 87.38 299 ARG A N 1
ATOM 2162 C CA . ARG A 1 299 ? -16.113 9.349 19.515 1.00 87.38 299 ARG A CA 1
ATOM 2163 C C . ARG A 1 299 ? -15.537 7.937 19.518 1.00 87.38 299 ARG A C 1
ATOM 2165 O O . ARG A 1 299 ? -16.300 6.979 19.590 1.00 87.38 299 ARG A O 1
ATOM 2172 N N . VAL A 1 300 ? -14.209 7.820 19.498 1.00 86.62 300 VAL A N 1
ATOM 2173 C CA . VAL A 1 300 ? -13.510 6.530 19.572 1.00 86.62 300 VAL A CA 1
ATOM 2174 C C . VAL A 1 300 ? -13.846 5.797 20.872 1.00 86.62 300 VAL A C 1
ATOM 2176 O O . VAL A 1 300 ? -14.238 4.632 20.841 1.00 86.62 300 VAL A O 1
ATOM 2179 N N . GLU A 1 301 ? -13.776 6.491 22.006 1.00 88.44 301 GLU A N 1
ATOM 2180 C CA . GLU A 1 301 ? -14.061 5.901 23.314 1.00 88.44 301 GLU A CA 1
ATOM 2181 C C . GLU A 1 301 ? -15.548 5.562 23.491 1.00 88.44 301 GLU A C 1
ATOM 2183 O O . GLU A 1 301 ? -15.903 4.555 24.100 1.00 88.44 301 GLU A O 1
ATOM 2188 N N . ALA A 1 302 ? -16.452 6.374 22.936 1.00 88.25 302 ALA A N 1
ATOM 2189 C CA . ALA A 1 302 ? -17.877 6.050 22.907 1.00 88.25 302 ALA A CA 1
ATOM 2190 C C . ALA A 1 302 ? -18.160 4.778 22.086 1.00 88.25 302 ALA A C 1
ATOM 2192 O O . ALA A 1 302 ? -18.926 3.926 22.533 1.00 88.25 302 ALA A O 1
ATOM 2193 N N . ALA A 1 303 ? -17.511 4.621 20.927 1.00 87.31 303 ALA A N 1
ATOM 2194 C CA . ALA A 1 303 ? -17.658 3.436 20.085 1.00 87.31 303 ALA A CA 1
ATOM 2195 C C . ALA A 1 303 ? -17.109 2.168 20.762 1.00 87.31 303 ALA A C 1
ATOM 2197 O O . ALA A 1 303 ? -17.772 1.133 20.739 1.00 87.31 303 ALA A O 1
ATOM 2198 N N . ARG A 1 304 ? -15.945 2.255 21.422 1.00 86.88 304 ARG A N 1
ATOM 2199 C CA . ARG A 1 304 ? -15.373 1.143 22.203 1.00 86.88 304 ARG A CA 1
ATOM 2200 C C . ARG A 1 304 ? -16.285 0.713 23.348 1.00 86.88 304 ARG A C 1
ATOM 2202 O O . ARG A 1 304 ? -16.550 -0.476 23.498 1.00 86.88 304 ARG A O 1
ATOM 2209 N N . ARG A 1 305 ? -16.823 1.669 24.113 1.00 87.81 305 ARG A N 1
ATOM 2210 C CA . ARG A 1 305 ? -17.771 1.375 25.201 1.00 87.81 305 ARG A CA 1
ATOM 2211 C C . ARG A 1 305 ? -19.062 0.735 24.695 1.00 87.81 305 ARG A C 1
ATOM 2213 O O . ARG A 1 305 ? -19.541 -0.211 25.309 1.00 87.81 305 ARG A O 1
ATOM 2220 N N . ALA A 1 306 ? -19.599 1.205 23.569 1.00 87.81 306 ALA A N 1
ATOM 2221 C CA . ALA A 1 306 ? -20.778 0.602 22.949 1.00 87.81 306 ALA A CA 1
ATOM 2222 C C . ALA A 1 306 ? -20.514 -0.841 22.481 1.00 87.81 306 ALA A C 1
ATOM 2224 O O . ALA A 1 306 ? -21.363 -1.708 22.677 1.00 87.81 306 ALA A O 1
ATOM 2225 N N . ALA A 1 307 ? -19.333 -1.109 21.913 1.00 85.25 307 ALA A N 1
ATOM 2226 C CA . ALA A 1 307 ? -18.930 -2.452 21.504 1.00 85.25 307 ALA A CA 1
ATOM 2227 C C . ALA A 1 307 ? -18.748 -3.396 22.707 1.00 85.25 307 ALA A C 1
ATOM 2229 O O . ALA A 1 307 ? -19.259 -4.513 22.682 1.00 85.25 307 ALA A O 1
ATOM 2230 N N . ALA A 1 308 ? -18.104 -2.933 23.785 1.00 84.44 308 ALA A N 1
ATOM 2231 C CA . ALA A 1 308 ? -17.951 -3.703 25.021 1.00 84.44 308 ALA A CA 1
ATOM 2232 C C . ALA A 1 308 ? -19.310 -4.033 25.664 1.00 84.44 308 ALA A C 1
ATOM 2234 O O . ALA A 1 308 ? -19.567 -5.182 26.008 1.00 84.44 308 ALA A O 1
ATOM 2235 N N . ALA A 1 309 ? -20.220 -3.056 25.735 1.00 84.81 309 ALA A N 1
ATOM 2236 C CA . ALA A 1 309 ? -21.571 -3.263 26.256 1.00 84.81 309 ALA A CA 1
ATOM 2237 C C . ALA A 1 309 ? -22.415 -4.220 25.396 1.00 84.81 309 ALA A C 1
ATOM 2239 O O . ALA A 1 309 ? -23.331 -4.852 25.909 1.00 84.81 309 ALA A O 1
ATOM 2240 N N . ALA A 1 310 ? -22.143 -4.319 24.091 1.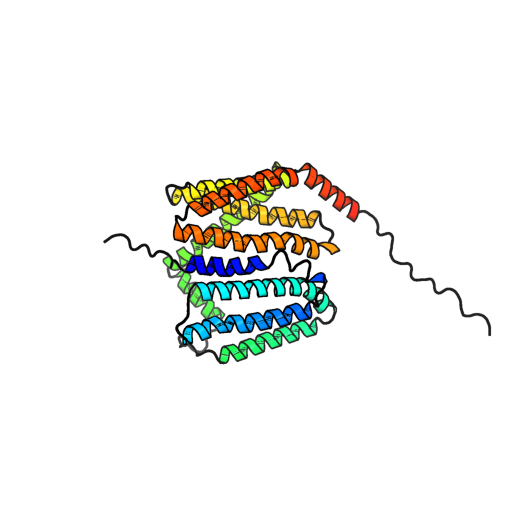00 80.75 310 ALA A N 1
ATOM 2241 C CA . ALA A 1 310 ? -22.802 -5.281 23.213 1.00 80.75 310 ALA A CA 1
ATOM 2242 C C . ALA A 1 310 ? -22.248 -6.705 23.381 1.00 80.75 310 ALA A C 1
ATOM 2244 O O . ALA A 1 310 ? -23.009 -7.655 23.234 1.00 80.75 310 ALA A O 1
ATOM 2245 N N . ALA A 1 311 ? -20.957 -6.849 23.698 1.00 76.19 311 ALA A N 1
ATOM 2246 C CA . ALA A 1 311 ? -20.319 -8.141 23.952 1.00 76.19 311 ALA A CA 1
ATOM 2247 C C . ALA A 1 311 ? -20.708 -8.748 25.312 1.00 76.19 311 ALA A C 1
ATOM 2249 O O . ALA A 1 311 ? -20.752 -9.965 25.439 1.00 76.19 311 ALA A O 1
ATOM 2250 N N . ASP A 1 312 ? -21.001 -7.904 26.305 1.00 74.88 312 ASP A N 1
ATOM 2251 C CA . ASP A 1 312 ? -21.359 -8.319 27.670 1.00 74.88 312 ASP A CA 1
ATOM 2252 C C . ASP A 1 312 ? -22.862 -8.619 27.844 1.00 74.88 312 ASP A C 1
ATOM 2254 O O . ASP A 1 312 ? -23.311 -9.021 28.915 1.00 74.88 312 ASP A O 1
ATOM 2258 N N . ARG A 1 313 ? -23.679 -8.426 26.795 1.00 72.44 313 ARG A N 1
ATOM 2259 C CA . ARG A 1 313 ? -25.085 -8.851 26.815 1.00 72.44 313 ARG A CA 1
ATOM 2260 C C . ARG A 1 313 ? -25.133 -10.380 26.726 1.00 72.44 313 ARG A C 1
ATOM 2262 O O . ARG A 1 313 ? -24.714 -10.914 25.702 1.00 72.44 313 ARG A O 1
ATOM 2269 N N . PRO A 1 314 ? -25.665 -11.086 27.741 1.00 55.38 314 PRO A N 1
ATOM 2270 C CA . PRO A 1 314 ? -25.842 -12.524 27.646 1.00 55.38 314 PRO A CA 1
ATOM 2271 C C . PRO A 1 314 ? -26.833 -12.827 26.517 1.00 55.38 314 PRO A C 1
ATOM 2273 O O . PRO A 1 314 ? -27.913 -12.235 26.466 1.00 55.38 314 PRO A O 1
ATOM 2276 N N . ASP A 1 315 ? -26.446 -13.720 25.605 1.00 50.22 315 ASP A N 1
ATOM 2277 C CA . ASP A 1 315 ? -27.274 -14.225 24.508 1.00 50.22 315 ASP A CA 1
ATOM 2278 C C . ASP A 1 315 ? -28.598 -14.793 25.054 1.00 50.22 315 ASP A C 1
ATOM 2280 O O . ASP A 1 315 ? -28.699 -15.956 25.442 1.00 50.22 315 ASP A O 1
ATOM 2284 N N . HIS A 1 316 ? -29.659 -13.990 25.045 1.00 51.22 316 HIS A N 1
ATOM 2285 C CA . HIS A 1 316 ? -31.011 -14.523 24.963 1.00 51.22 316 HIS A CA 1
ATOM 2286 C C . HIS A 1 316 ? -31.328 -14.741 23.491 1.00 51.22 316 HIS A C 1
ATOM 2288 O O . HIS A 1 316 ? -31.797 -13.824 22.822 1.00 51.22 316 HIS A O 1
ATOM 2294 N N . GLN A 1 317 ? -31.038 -15.954 23.016 1.00 44.19 317 GLN A N 1
ATOM 2295 C CA . GLN A 1 317 ? -31.887 -16.776 22.140 1.00 44.19 317 GLN A CA 1
ATOM 2296 C C . GLN A 1 317 ? -31.049 -17.915 21.545 1.00 44.19 317 GLN A C 1
ATOM 2298 O O . GLN A 1 317 ? -30.778 -17.976 20.348 1.00 44.19 317 GLN A O 1
ATOM 2303 N N . THR A 1 318 ? -30.698 -18.891 22.381 1.00 40.06 318 THR A N 1
ATOM 2304 C CA . THR A 1 318 ? -30.738 -20.275 21.905 1.00 40.06 318 THR A CA 1
ATOM 2305 C C . THR A 1 318 ? -32.203 -20.529 21.537 1.00 40.06 318 THR A C 1
ATOM 2307 O O . THR A 1 318 ? -33.052 -20.362 22.415 1.00 40.06 318 THR A O 1
ATOM 2310 N N . PRO A 1 319 ? -32.559 -20.855 20.282 1.00 41.62 319 PRO A N 1
ATOM 2311 C CA . PRO A 1 319 ? -33.923 -21.257 19.997 1.00 41.62 319 PRO A CA 1
ATOM 2312 C C . PRO A 1 319 ? -34.174 -22.525 20.810 1.00 41.62 319 PRO A C 1
ATOM 2314 O O . PRO A 1 319 ? -33.477 -23.526 20.623 1.00 41.62 319 PRO A O 1
ATOM 2317 N N . GLU A 1 320 ? -35.116 -22.461 21.752 1.00 39.31 320 GLU A N 1
ATOM 2318 C CA . GLU A 1 320 ? -35.668 -23.652 22.383 1.00 39.31 320 GLU A CA 1
ATOM 2319 C C . GLU A 1 320 ? -36.020 -24.633 21.266 1.00 39.31 320 GLU A C 1
ATOM 2321 O O . GLU A 1 320 ? -36.816 -24.332 20.371 1.00 39.31 320 GLU A O 1
ATOM 2326 N N . LYS A 1 321 ? -35.392 -25.813 21.300 1.00 40.50 321 LYS A N 1
ATOM 2327 C CA . LYS A 1 321 ? -35.942 -26.981 20.619 1.00 40.50 321 LYS A CA 1
ATOM 2328 C C . LYS A 1 321 ? -37.417 -27.057 21.021 1.00 40.50 321 LYS A C 1
ATOM 2330 O O . LYS A 1 321 ? -37.678 -27.033 22.226 1.00 40.50 321 LYS A O 1
ATOM 2335 N N . PRO A 1 322 ? -38.365 -27.169 20.076 1.00 40.81 322 PRO A N 1
ATOM 2336 C CA . PRO A 1 322 ? -39.741 -27.441 20.442 1.00 40.81 322 PRO A CA 1
ATOM 2337 C C . PRO A 1 322 ? -39.733 -28.725 21.264 1.00 40.81 322 PRO A C 1
ATOM 2339 O O . PRO A 1 322 ? -39.215 -29.747 20.810 1.00 40.81 322 PRO A O 1
ATOM 2342 N N . ALA A 1 323 ? -40.234 -28.641 22.493 1.00 46.25 323 ALA A N 1
ATOM 2343 C CA . ALA A 1 323 ? -40.498 -29.811 23.301 1.00 46.25 323 ALA A CA 1
ATOM 2344 C C . ALA A 1 323 ? -41.379 -30.754 22.472 1.00 46.25 323 ALA A C 1
ATOM 2346 O O . ALA A 1 323 ? -42.469 -30.373 22.043 1.00 46.25 323 ALA A O 1
ATOM 2347 N N . GLU A 1 324 ? -40.882 -31.963 22.219 1.00 44.78 324 GLU A N 1
ATOM 2348 C CA . GLU A 1 324 ? -41.677 -33.084 21.731 1.00 44.78 324 GLU A CA 1
ATOM 2349 C C . GLU A 1 324 ? -42.735 -33.394 22.795 1.00 44.78 324 GLU A C 1
ATOM 2351 O O . GLU A 1 324 ? -42.533 -34.190 23.709 1.00 44.78 324 GLU A O 1
ATOM 2356 N N . ALA A 1 325 ? -43.859 -32.691 22.715 1.00 45.31 325 ALA A N 1
ATOM 2357 C CA . ALA A 1 325 ? -45.048 -32.987 23.479 1.00 45.31 325 ALA A CA 1
ATOM 2358 C C . ALA A 1 325 ? -45.935 -33.927 22.655 1.00 45.31 325 ALA A C 1
ATOM 2360 O O . ALA A 1 325 ? -46.522 -33.532 21.652 1.00 45.31 325 ALA A O 1
ATOM 2361 N N . SER A 1 326 ? -46.076 -35.144 23.181 1.00 47.28 326 SER A N 1
ATOM 2362 C CA . SER A 1 326 ? -47.328 -35.901 23.204 1.00 47.28 326 SER A CA 1
ATOM 2363 C C . SER A 1 326 ? -47.869 -36.448 21.876 1.00 47.28 326 SER A C 1
ATOM 2365 O O . SER A 1 326 ? -48.737 -35.846 21.252 1.00 47.28 326 SER A O 1
ATOM 2367 N N . ALA A 1 327 ? -47.478 -37.682 21.545 1.00 47.28 327 ALA A N 1
ATOM 2368 C CA . ALA A 1 327 ? -48.342 -38.638 20.841 1.00 47.28 327 ALA A CA 1
ATOM 2369 C C . ALA A 1 327 ? -47.842 -40.079 21.060 1.00 47.28 327 ALA A C 1
ATOM 2371 O O . ALA A 1 327 ? -47.259 -40.693 20.172 1.00 47.28 327 ALA A O 1
ATOM 2372 N N . ALA A 1 328 ? -48.042 -40.606 22.266 1.00 46.16 328 ALA A N 1
ATOM 2373 C CA . ALA A 1 328 ? -48.013 -42.045 22.523 1.00 46.16 328 ALA A CA 1
ATOM 2374 C C . ALA A 1 328 ? -48.934 -42.355 23.707 1.00 46.16 328 ALA A C 1
ATOM 2376 O O . ALA A 1 328 ? -48.502 -42.832 24.749 1.00 46.16 328 ALA A O 1
ATOM 2377 N N . ASP A 1 329 ? -50.205 -42.007 23.546 1.00 46.69 329 ASP A N 1
ATOM 2378 C CA . ASP A 1 329 ? -51.283 -42.721 24.210 1.00 46.69 329 ASP A CA 1
ATOM 2379 C C . ASP A 1 329 ? -52.511 -42.676 23.292 1.00 46.69 329 ASP A C 1
ATOM 2381 O O . ASP A 1 329 ? -52.725 -41.679 22.598 1.00 46.69 329 ASP A O 1
ATOM 2385 N N . VAL A 1 330 ? -53.292 -43.755 23.311 1.00 47.78 330 VAL A N 1
ATOM 2386 C CA . VAL A 1 330 ? -54.465 -44.088 22.477 1.00 47.78 330 VAL A CA 1
ATOM 2387 C C . VAL A 1 330 ? -54.201 -44.960 21.231 1.00 47.78 330 VAL A C 1
ATOM 2389 O O . VAL A 1 330 ? -54.062 -44.472 20.109 1.00 47.78 330 VAL A O 1
ATOM 2392 N N . SER A 1 331 ? -54.383 -46.267 21.484 1.00 44.41 331 SER A N 1
ATOM 2393 C CA . SER A 1 331 ? -54.800 -47.401 20.619 1.00 44.41 331 SER A CA 1
ATOM 2394 C C . SER A 1 331 ? -53.738 -48.447 20.308 1.00 44.41 331 SER A C 1
A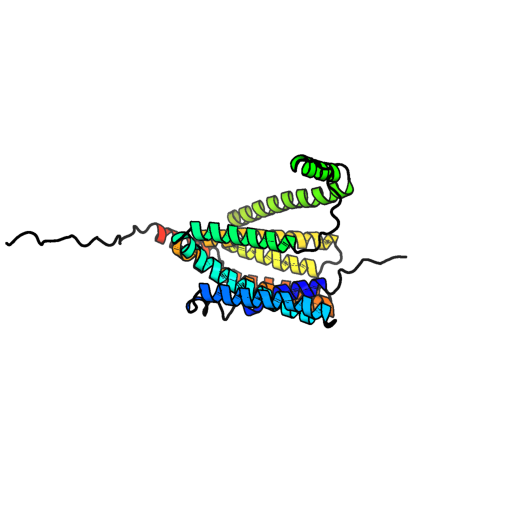TOM 2396 O O . SER A 1 331 ? -52.885 -48.202 19.430 1.00 44.41 331 SER A O 1
#

Secondary structure (DSSP, 8-state):
------PPPHHHHHHHHHHHHGGGTTSSSHHHHGGGS-HHHHHHHHHHHHHHHHHHHHHHHHTT---HHHHHHHHHHHHHHHHHHHHHHHHHHHHHHHH-HHHHHHHHHHHHHHHHHHHTTS-------PPTT--HHHHHHHHHHHHHH-HHHHHHHHHHHHHHHHHHHHHHHHHHHHHHHH-HHHHHHHHHHHHHHHHHHHHH-SSHHHHHHHHHHHHHHHHHHHHHHHHHHHHHS-GGGHHHHHHHHHHHHHHHHHHHHHHHHHHHHHT-THHHHHHHHHHHHHHHHHHHTTS-HHHHHHHHHHHHHHHSS----PPPPPP--------

Sequence (331 aa):
MTSDIRKLPTGFGRLWSAQTISSLGDGVTHAALVDRWDRRRTMWVTDAARAVLIGIPAAAAVLDILSIPLLAAVAFLLGLGGLLFDTAATAYLPDLLRRDPALLESANAASFMLSALLVRTLPAMPRPVPEAGDSLLRQARAGASYVFRDRLLLGLALRPAVGNVAFLAVETVLALFAHDRLGTGTALTCTAAVEGLAILGLAAAPNPYVAGLPLALCGAGMGATMVLGPSLRQAIVPAHLMGRVASASRMPAMCAAPVGAFLGGWPATTHDIRTPLYAAAVLLLSMTAVTASMTSNRRVEAARRAAAAAADRPDHQTPEKPAEASAADVS

Foldseek 3Di:
DDDPPPDDPLLPLLLVLLLLLLLQVAFDPQVVCVVVDDLVVLQVVLVVVLVVLVCQQVVCVVVVNRDSVSSSVSSSSNVVSVNSNVLSCLVCVVVCCVPCVPVVVVVVVVVVVVVVVVVVVPPPDPPPDDPPPDDPVNVVVVVVVVCVVDPVSVCVVVVVVVVVVVLLVCLVVLLVVLCVPVNLLVSLLVLLLQLLVLLVQLLVPPDVVSNVVSVSSNSSSVSSCVPSVVVLLVLQPDPVCSSVVVCNVVSVVSNVSSVLSCLQSVCCSVPNNSVSSNVSSVVSNVVSVVCSVVRDNVNSVVSNVVRVVVVPPPDPDPPPDPPPDDDPDDD

Nearest PDB structures (foldseek):
  6e9n-assembly2_B  TM=4.597E-01  e=5.526E-02  Escherichia coli
  8ucm-assembly1_A  TM=4.733E-01  e=1.152E-01  Homo sapiens
  8wjh-assembly1_A  TM=4.658E-01  e=1.539E+00  Homo sapiens
  4oaa-assembly1_B  TM=3.804E-01  e=2.584E+00  Escherichia coli str. K-12 substr. DH10B
  3ja6-assembly1_I  TM=1.741E-01  e=1.539E+00  Escherichia coli